Protein AF-A0A9D4YN73-F1 (afdb_monomer_lite)

Foldseek 3Di:
DVVLVVLLVVLVVVLVVDDCPDPSVVVSVVSNVVSVVVVVVVCCVPVVCVVVVCLVPPDDPVCSVVVVVVVVVVVVVVVVVCVVCVVVVVPPDPLNVQVVLAVCSVVVVVVCVVVVHDDDPPQQLLCNCVPPVQPPAADQEAEDEADAQDPPDDLQDVVRLVSRLVSLLSNLLNNQVRHDQNHKYKYKHACDPPRVVSVSQVSNVVSQKDWPDKAWDDPVVPPPDFDAQCDDPRRNDGDDRHTIIMTMIHHNVPD

Organism: Pisum sativum (NCBI:txid3888)

Structure (mmCIF, N/CA/C/O backbone):
data_AF-A0A9D4YN73-F1
#
_entry.id   AF-A0A9D4YN73-F1
#
loop_
_atom_site.group_PDB
_atom_site.id
_atom_site.type_symbol
_atom_site.label_atom_id
_atom_site.label_alt_id
_atom_site.label_comp_id
_atom_site.label_asym_id
_atom_site.label_entity_id
_atom_site.label_seq_id
_atom_site.pdbx_PDB_ins_code
_atom_site.Cartn_x
_atom_site.Cartn_y
_atom_site.Cartn_z
_atom_site.occupancy
_atom_site.B_iso_or_equiv
_atom_site.auth_seq_id
_atom_site.auth_comp_id
_atom_site.auth_asym_id
_atom_site.auth_atom_id
_atom_site.pdbx_PDB_model_num
ATOM 1 N N . MET A 1 1 ? 25.690 14.191 -16.284 1.00 83.38 1 MET A N 1
ATOM 2 C CA . MET A 1 1 ? 24.798 13.036 -16.046 1.00 83.38 1 MET A CA 1
ATOM 3 C C . MET A 1 1 ? 24.294 12.983 -14.604 1.00 83.38 1 MET A C 1
ATOM 5 O O . MET A 1 1 ? 23.101 13.147 -14.416 1.00 83.38 1 MET A O 1
ATOM 9 N N . ALA A 1 2 ? 25.149 12.834 -13.582 1.00 88.56 2 ALA A N 1
ATOM 10 C CA . ALA A 1 2 ? 24.683 12.778 -12.183 1.00 88.56 2 ALA A CA 1
ATOM 11 C C . ALA A 1 2 ? 23.971 14.067 -11.721 1.00 88.56 2 ALA A C 1
ATOM 13 O O . ALA A 1 2 ? 22.837 14.014 -11.264 1.00 88.56 2 ALA A O 1
ATOM 14 N N . LEU A 1 3 ? 24.593 15.234 -11.936 1.00 91.81 3 LEU A N 1
ATOM 15 C CA . LEU A 1 3 ? 24.001 16.541 -11.607 1.00 91.81 3 LEU A CA 1
ATOM 16 C C . LEU A 1 3 ? 22.661 16.788 -12.316 1.00 91.81 3 LEU A C 1
ATOM 18 O O . LEU A 1 3 ? 21.714 17.250 -11.697 1.00 91.81 3 LEU A O 1
ATOM 22 N N . SER A 1 4 ? 22.563 16.440 -13.600 1.00 92.88 4 SER A N 1
ATOM 23 C CA . SER A 1 4 ? 21.328 16.597 -14.375 1.00 92.88 4 SER A CA 1
ATOM 24 C C . SER A 1 4 ? 20.204 15.682 -13.880 1.00 92.88 4 SER A C 1
ATOM 26 O O . SER A 1 4 ? 19.062 16.117 -13.819 1.00 92.88 4 SER A O 1
ATOM 28 N N . LEU A 1 5 ? 20.518 14.445 -13.477 1.00 91.06 5 LEU A N 1
ATOM 29 C CA . LEU A 1 5 ? 19.533 13.533 -12.883 1.00 91.06 5 LEU A CA 1
ATOM 30 C C . LEU A 1 5 ? 19.081 14.004 -11.496 1.00 91.06 5 LEU A C 1
ATOM 32 O O . LEU A 1 5 ? 17.905 13.893 -11.172 1.00 91.06 5 LEU A O 1
ATOM 36 N N . LEU A 1 6 ? 19.992 14.577 -10.707 1.00 94.12 6 LEU A N 1
ATOM 37 C CA . LEU A 1 6 ? 19.666 15.163 -9.408 1.00 94.12 6 LEU A CA 1
ATOM 38 C C . LEU A 1 6 ? 18.728 16.369 -9.556 1.00 94.12 6 LEU A C 1
ATOM 40 O O . LEU A 1 6 ? 17.763 16.475 -8.808 1.00 94.12 6 LEU A O 1
ATOM 44 N N . VAL A 1 7 ? 18.957 17.228 -10.556 1.00 94.25 7 VAL A N 1
ATOM 45 C CA . VAL A 1 7 ? 18.035 18.329 -10.890 1.00 94.25 7 VAL A CA 1
ATOM 46 C C . VAL A 1 7 ? 16.652 17.788 -11.250 1.00 94.25 7 VAL A C 1
ATOM 48 O O . VAL A 1 7 ? 15.671 18.235 -10.672 1.00 94.25 7 VAL A O 1
ATOM 51 N N . VAL A 1 8 ? 16.570 16.788 -12.136 1.00 93.38 8 VAL A N 1
ATOM 52 C CA . VAL A 1 8 ? 15.291 16.163 -12.516 1.00 93.38 8 VAL A CA 1
ATOM 53 C C . VAL A 1 8 ? 14.575 15.576 -11.295 1.00 93.38 8 VAL A C 1
ATOM 55 O O . VAL A 1 8 ? 13.393 15.838 -11.101 1.00 93.38 8 VAL A O 1
ATOM 58 N N . SER A 1 9 ? 15.290 14.833 -10.447 1.00 91.81 9 SER A N 1
ATOM 59 C CA . SER A 1 9 ? 14.729 14.216 -9.240 1.00 91.81 9 SER A CA 1
ATOM 60 C C . SER A 1 9 ? 14.171 15.253 -8.264 1.00 91.81 9 SER A C 1
ATOM 62 O O . SER A 1 9 ? 13.025 15.122 -7.841 1.00 91.81 9 SER A O 1
ATOM 64 N N . ILE A 1 10 ? 14.927 16.312 -7.959 1.00 93.12 10 ILE A N 1
ATOM 65 C CA . ILE A 1 10 ? 14.459 17.390 -7.076 1.00 93.12 10 ILE A CA 1
ATOM 66 C C . ILE A 1 10 ? 13.260 18.114 -7.694 1.00 93.12 10 ILE A C 1
ATOM 68 O O . ILE A 1 10 ? 12.303 18.422 -6.989 1.00 93.12 10 ILE A O 1
ATOM 72 N N . SER A 1 11 ? 13.280 18.368 -9.005 1.00 92.31 11 SER A N 1
ATOM 73 C CA . SER A 1 11 ? 12.166 19.024 -9.689 1.00 92.31 11 SER A CA 1
ATOM 74 C C . SER A 1 11 ? 10.878 18.204 -9.629 1.00 92.31 11 SER A C 1
ATOM 76 O O . SER A 1 11 ? 9.825 18.790 -9.406 1.00 92.31 11 SER A O 1
ATOM 78 N N . PHE A 1 12 ? 10.936 16.877 -9.780 1.00 90.81 12 PHE A N 1
ATOM 79 C CA . PHE A 1 12 ? 9.754 16.022 -9.619 1.00 90.81 12 PHE A CA 1
ATOM 80 C C . PHE A 1 12 ? 9.291 15.925 -8.164 1.00 90.81 12 PHE A C 1
ATOM 82 O O . PHE A 1 12 ? 8.103 16.090 -7.919 1.00 90.81 12 PHE A O 1
ATOM 89 N N . TYR A 1 13 ? 10.212 15.773 -7.210 1.00 90.19 13 TYR A N 1
ATOM 90 C CA . TYR A 1 13 ? 9.877 15.735 -5.784 1.00 90.19 13 TYR A CA 1
ATOM 91 C C . TYR A 1 13 ? 9.160 17.010 -5.322 1.00 90.19 13 TYR A C 1
ATOM 93 O O . TYR A 1 13 ? 8.136 16.960 -4.654 1.00 90.19 13 TYR A O 1
ATOM 101 N N . LEU A 1 14 ? 9.655 18.186 -5.719 1.00 88.88 14 LEU A N 1
ATOM 102 C CA . LEU A 1 14 ? 9.021 19.452 -5.344 1.00 88.88 14 LEU A CA 1
ATOM 103 C C . LEU A 1 14 ? 7.642 19.639 -5.988 1.00 88.88 14 LEU A C 1
ATOM 105 O O . LEU A 1 14 ? 6.793 20.306 -5.401 1.00 88.88 14 LEU A O 1
ATOM 109 N N . LYS A 1 15 ? 7.403 19.057 -7.171 1.00 85.38 15 LYS A N 1
ATOM 110 C CA . LYS A 1 15 ? 6.108 19.149 -7.858 1.00 85.38 15 LYS A CA 1
ATOM 111 C C . LYS A 1 15 ? 4.980 18.427 -7.119 1.00 85.38 15 LYS A C 1
ATOM 113 O O . LYS A 1 15 ? 3.836 18.796 -7.344 1.00 85.38 15 LYS A O 1
ATOM 118 N N . GLU A 1 16 ? 5.277 17.469 -6.241 1.00 83.19 16 GLU A N 1
ATOM 119 C CA . GLU A 1 16 ? 4.259 16.796 -5.416 1.00 83.19 16 GLU A CA 1
ATOM 120 C C . GLU A 1 16 ? 3.616 17.743 -4.390 1.00 83.19 16 GLU A C 1
ATOM 122 O O . GLU A 1 16 ? 2.461 17.566 -4.021 1.00 83.19 16 GLU A O 1
ATOM 127 N N . TYR A 1 17 ? 4.326 18.798 -3.979 1.00 83.19 17 TYR A N 1
ATOM 128 C CA . TYR A 1 17 ? 3.861 19.747 -2.959 1.00 83.19 17 TYR A CA 1
ATOM 129 C C . TYR A 1 17 ? 3.266 21.040 -3.536 1.00 83.19 17 TYR A C 1
ATOM 131 O O . TYR A 1 17 ? 2.943 21.962 -2.786 1.00 83.19 17 TYR A O 1
ATOM 139 N N . ILE A 1 18 ? 3.176 21.160 -4.863 1.00 84.94 18 ILE A N 1
ATOM 140 C CA . ILE A 1 18 ? 2.818 22.402 -5.556 1.00 84.94 18 ILE A CA 1
ATOM 141 C C . ILE A 1 18 ? 1.561 22.182 -6.400 1.00 84.94 18 ILE A C 1
ATOM 143 O O . ILE A 1 18 ? 1.451 21.192 -7.119 1.00 84.94 18 ILE A O 1
ATOM 147 N N . SER A 1 19 ? 0.632 23.143 -6.367 1.00 79.44 19 SER A N 1
ATOM 148 C CA . SER A 1 19 ? -0.597 23.068 -7.155 1.00 79.44 19 SER A CA 1
ATOM 149 C C . SER A 1 19 ? -0.315 23.055 -8.672 1.00 79.44 19 SER A C 1
ATOM 151 O O . SER A 1 19 ? 0.524 23.837 -9.146 1.00 79.44 19 SER A O 1
ATOM 153 N N . PRO A 1 20 ? -1.032 22.221 -9.455 1.00 77.69 20 PRO A N 1
ATOM 154 C CA . PRO A 1 20 ? -0.819 22.083 -10.901 1.00 77.69 20 PRO A CA 1
ATOM 155 C C . PRO A 1 20 ? -0.985 23.386 -11.695 1.00 77.69 20 PRO A C 1
ATOM 157 O O . PRO A 1 20 ? -0.304 23.578 -12.698 1.00 77.69 20 PRO A O 1
ATOM 160 N N . ASP A 1 21 ? -1.840 24.294 -11.217 1.00 80.81 21 ASP A N 1
ATOM 161 C CA . ASP A 1 21 ? -2.149 25.571 -11.878 1.00 80.81 21 ASP A CA 1
ATOM 162 C C . ASP A 1 21 ? -1.125 26.684 -11.600 1.00 80.81 21 ASP A C 1
ATOM 164 O O . ASP A 1 21 ? -1.286 27.817 -12.053 1.00 80.81 21 ASP A O 1
ATOM 168 N N . SER A 1 22 ? -0.074 26.406 -10.827 1.00 86.25 22 SER A N 1
ATOM 169 C CA . SER A 1 22 ? 0.927 27.417 -10.488 1.00 86.25 22 SER A CA 1
ATOM 170 C C . SER A 1 22 ? 1.993 27.587 -11.578 1.00 86.25 22 SER A C 1
ATOM 172 O O . SER A 1 22 ? 2.507 26.622 -12.148 1.00 86.25 22 SER A O 1
ATOM 174 N N . ASP A 1 23 ? 2.446 28.827 -11.784 1.00 88.25 23 ASP A N 1
ATOM 175 C CA . ASP A 1 23 ? 3.589 29.134 -12.665 1.00 88.25 23 ASP A CA 1
ATOM 176 C C . ASP A 1 23 ? 4.872 28.394 -12.243 1.00 88.25 23 ASP A C 1
ATOM 178 O O . ASP A 1 23 ? 5.759 28.098 -13.054 1.00 88.25 23 ASP A O 1
ATOM 182 N N . LEU A 1 24 ? 4.974 28.061 -10.954 1.00 86.06 24 LEU A N 1
ATOM 183 C CA . LEU A 1 24 ? 6.101 27.336 -10.383 1.00 86.06 24 LEU A CA 1
ATOM 184 C C . LEU A 1 24 ? 6.093 25.864 -10.822 1.00 86.06 24 LEU A C 1
ATOM 186 O O . LEU A 1 24 ? 7.152 25.329 -11.155 1.00 86.06 24 LEU A O 1
ATOM 190 N N . TYR A 1 25 ? 4.915 25.240 -10.943 1.00 90.12 25 TYR A N 1
ATOM 191 C CA . TYR A 1 25 ? 4.758 23.902 -11.522 1.00 90.12 25 TYR A CA 1
ATOM 192 C C . TYR A 1 25 ? 5.208 23.863 -12.992 1.00 90.12 25 TYR A C 1
ATOM 194 O O . TYR A 1 25 ? 5.944 22.956 -13.407 1.00 90.12 25 TYR A O 1
ATOM 202 N N . ALA A 1 26 ? 4.830 24.875 -13.781 1.00 89.62 26 ALA A N 1
ATOM 203 C CA . ALA A 1 26 ? 5.256 25.009 -15.176 1.00 89.62 26 ALA A CA 1
ATOM 204 C C . ALA A 1 26 ? 6.778 25.206 -15.291 1.00 89.62 26 ALA A C 1
ATOM 206 O O . ALA A 1 26 ? 7.445 24.537 -16.086 1.00 89.62 26 ALA A O 1
ATOM 207 N N . THR A 1 27 ? 7.349 26.059 -14.438 1.00 91.38 27 THR A N 1
ATOM 208 C CA . THR A 1 27 ? 8.795 26.315 -14.400 1.00 91.38 27 THR A CA 1
ATOM 209 C C . THR A 1 27 ? 9.580 25.057 -14.030 1.00 91.38 27 THR A C 1
ATOM 211 O O . THR A 1 27 ? 10.538 24.709 -14.720 1.00 91.38 27 THR A O 1
ATOM 214 N N . LEU A 1 28 ? 9.156 24.324 -12.995 1.00 90.94 28 LEU A N 1
ATOM 215 C CA . LEU A 1 28 ? 9.785 23.057 -12.605 1.00 90.94 28 LEU A CA 1
ATOM 216 C C . LEU A 1 28 ? 9.700 22.012 -13.720 1.00 90.94 28 LEU A C 1
ATOM 218 O O . LEU A 1 28 ? 10.661 21.283 -13.946 1.00 90.94 28 LEU A O 1
ATOM 222 N N . SER A 1 29 ? 8.595 21.979 -14.468 1.00 90.75 29 SER A N 1
ATOM 223 C CA . SER A 1 29 ? 8.452 21.095 -15.631 1.00 90.75 29 SER A CA 1
ATOM 224 C C . SER A 1 29 ? 9.480 21.413 -16.720 1.00 90.75 29 SER A C 1
ATOM 226 O O . SER A 1 29 ? 10.126 20.505 -17.241 1.00 90.75 29 SER A O 1
ATOM 228 N N . LEU A 1 30 ? 9.695 22.697 -17.024 1.00 93.12 30 LEU A N 1
ATOM 229 C CA . LEU A 1 30 ? 10.703 23.122 -17.997 1.00 93.12 30 LEU A CA 1
ATOM 230 C C . LEU A 1 30 ? 12.131 22.807 -17.523 1.00 93.12 30 LEU A C 1
ATOM 232 O O . LEU A 1 30 ? 12.960 22.358 -18.316 1.00 93.12 30 LEU A O 1
ATOM 236 N N . VAL A 1 31 ? 12.408 22.992 -16.229 1.00 94.25 31 VAL A N 1
ATOM 237 C CA . VAL A 1 31 ? 13.697 22.638 -15.614 1.00 94.25 31 VAL A CA 1
ATOM 238 C C . VAL A 1 31 ? 13.951 21.131 -15.704 1.00 94.25 31 VAL A C 1
ATOM 240 O O . VAL A 1 31 ? 15.052 20.735 -16.092 1.00 94.25 31 VAL A O 1
ATOM 243 N N . SER A 1 32 ? 12.944 20.289 -15.443 1.00 93.50 32 SER A N 1
ATOM 244 C CA . SER A 1 32 ? 13.045 18.835 -15.632 1.00 93.50 32 SER A CA 1
ATOM 245 C C . SER A 1 32 ? 13.383 18.476 -17.080 1.00 93.50 32 SER A C 1
ATOM 247 O O . SER A 1 32 ? 14.306 17.699 -17.318 1.00 93.50 32 SER A O 1
ATOM 249 N N . VAL A 1 33 ? 12.702 19.079 -18.062 1.00 94.19 33 VAL A N 1
ATOM 250 C CA . VAL A 1 33 ? 12.982 18.842 -19.491 1.00 94.19 33 VAL A CA 1
ATOM 251 C C . VAL A 1 33 ? 14.413 19.249 -19.845 1.00 94.19 33 VAL A C 1
ATOM 253 O O . VAL A 1 33 ? 15.142 18.466 -20.456 1.00 94.19 33 VAL A O 1
ATOM 256 N N . ALA A 1 34 ? 14.858 20.432 -19.417 1.00 95.12 34 ALA A N 1
ATOM 257 C CA . ALA A 1 34 ? 16.228 20.888 -19.638 1.00 95.12 34 ALA A CA 1
ATOM 258 C C . ALA A 1 34 ? 17.256 19.941 -18.990 1.00 95.12 34 ALA A C 1
ATOM 260 O O . ALA A 1 34 ? 18.265 19.600 -19.611 1.00 95.12 34 ALA A O 1
ATOM 261 N N . GLY A 1 35 ? 16.978 19.458 -17.776 1.00 94.38 35 GLY A N 1
ATOM 262 C CA . GLY A 1 35 ? 17.794 18.466 -17.080 1.00 94.38 35 GLY A CA 1
ATOM 263 C C . GLY A 1 35 ? 17.930 17.160 -17.867 1.00 94.38 35 GLY A C 1
ATOM 264 O O . GLY A 1 35 ? 19.045 16.666 -18.047 1.00 94.38 35 GLY A O 1
ATOM 265 N N . VAL A 1 36 ? 16.829 16.635 -18.413 1.00 93.94 36 VAL A N 1
ATOM 266 C CA . VAL A 1 36 ? 16.842 15.439 -19.272 1.00 93.94 36 VAL A CA 1
ATOM 267 C C . VAL A 1 36 ? 17.658 15.683 -20.547 1.00 93.94 36 VAL A C 1
ATOM 269 O O . VAL A 1 36 ? 18.495 14.855 -20.901 1.00 93.94 36 VAL A O 1
ATOM 272 N N . VAL A 1 37 ? 17.513 16.834 -21.209 1.00 94.94 37 VAL A N 1
ATOM 273 C CA . VAL A 1 37 ? 18.308 17.159 -22.410 1.00 94.94 37 VAL A CA 1
ATOM 274 C C . VAL A 1 37 ? 19.807 17.207 -22.098 1.00 94.94 37 VAL A C 1
ATOM 276 O O . VAL A 1 37 ? 20.611 16.596 -22.806 1.00 94.94 37 VAL A O 1
ATOM 279 N N . VAL A 1 38 ? 20.204 17.869 -21.008 1.00 94.69 38 VAL A N 1
ATOM 280 C CA . VAL A 1 38 ? 21.612 17.927 -20.575 1.00 94.69 38 VAL A CA 1
ATOM 281 C C . VAL A 1 38 ? 22.146 16.533 -20.236 1.00 94.69 38 VAL A C 1
ATOM 283 O O . VAL A 1 38 ? 23.301 16.218 -20.533 1.00 94.69 38 VAL A O 1
ATOM 286 N N . MET A 1 39 ? 21.311 15.675 -19.647 1.00 93.00 39 MET A N 1
ATOM 287 C CA . MET A 1 39 ? 21.644 14.276 -19.384 1.00 93.00 39 MET A CA 1
ATOM 288 C C . MET A 1 39 ? 21.929 13.513 -20.688 1.00 93.00 39 MET A C 1
ATOM 290 O O . MET A 1 39 ? 22.983 12.879 -20.773 1.00 93.00 39 MET A O 1
ATOM 294 N N . VAL A 1 40 ? 21.083 13.651 -21.716 1.00 90.69 40 VAL A N 1
ATOM 295 C CA . VAL A 1 40 ? 21.270 13.012 -23.035 1.00 90.69 40 VAL A CA 1
ATOM 296 C C . VAL A 1 40 ? 22.546 13.497 -23.728 1.00 90.69 40 VAL A C 1
ATOM 298 O O . VAL A 1 40 ? 23.309 12.681 -24.252 1.00 90.69 40 VAL A O 1
ATOM 301 N N . ILE A 1 41 ? 22.824 14.805 -23.700 1.00 91.31 41 ILE A N 1
ATOM 302 C CA . ILE A 1 41 ? 24.045 15.379 -24.293 1.00 91.31 41 ILE A CA 1
ATOM 303 C C . ILE A 1 41 ? 25.286 14.824 -23.588 1.00 91.31 41 ILE A C 1
ATOM 305 O O . ILE A 1 41 ? 26.211 14.337 -24.239 1.00 91.31 41 ILE A O 1
ATOM 309 N N . ALA A 1 42 ? 25.299 14.849 -22.253 1.00 90.50 42 ALA A N 1
ATOM 310 C CA . ALA A 1 42 ? 26.418 14.341 -21.467 1.00 90.50 42 ALA A CA 1
ATOM 311 C C . ALA A 1 42 ? 26.633 12.831 -21.669 1.00 90.50 42 ALA A C 1
ATOM 313 O O . ALA A 1 42 ? 27.776 12.381 -21.728 1.00 90.50 42 ALA A O 1
ATOM 314 N N . PHE A 1 43 ? 25.554 12.051 -21.794 1.00 86.56 43 PHE A N 1
ATOM 315 C CA . PHE A 1 43 ? 25.634 10.628 -22.121 1.00 86.56 43 PHE A CA 1
ATOM 316 C C . PHE A 1 43 ? 26.240 10.411 -23.510 1.00 86.56 43 PHE A C 1
ATOM 318 O O . PHE A 1 43 ? 27.182 9.634 -23.641 1.00 86.56 43 PHE A O 1
ATOM 325 N N . SER A 1 44 ? 25.767 11.146 -24.518 1.00 87.44 44 SER A N 1
ATOM 326 C CA . SER A 1 44 ? 26.226 11.024 -25.908 1.00 87.44 44 SER A CA 1
ATOM 327 C C . SER A 1 44 ? 27.712 11.356 -26.072 1.00 87.44 44 SER A C 1
ATOM 329 O O . SER A 1 44 ? 28.416 10.657 -26.796 1.00 87.44 44 SER A O 1
ATOM 331 N N . LEU A 1 45 ? 28.207 12.381 -25.367 1.00 84.94 45 LEU A N 1
ATOM 332 C CA . LEU A 1 45 ? 29.627 12.763 -25.381 1.00 84.94 45 LEU A CA 1
ATOM 333 C C . LEU A 1 45 ? 30.519 11.821 -24.558 1.00 84.94 45 LEU A C 1
ATOM 335 O O . LEU A 1 45 ? 31.714 11.729 -24.820 1.00 84.94 45 LEU A O 1
ATOM 339 N N . GLY A 1 46 ? 29.957 11.163 -23.543 1.00 86.06 46 GLY A N 1
ATOM 340 C CA . GLY A 1 46 ? 30.680 10.262 -22.651 1.00 86.06 46 GLY A CA 1
ATOM 341 C C . GLY A 1 46 ? 30.484 8.795 -23.022 1.00 86.06 46 GLY A C 1
ATOM 342 O O . GLY A 1 46 ? 31.098 8.269 -23.949 1.00 86.06 46 GLY A O 1
ATOM 343 N N . LEU A 1 47 ? 29.632 8.115 -22.251 1.00 83.31 47 LEU A N 1
ATOM 344 C CA . LEU A 1 47 ? 29.425 6.666 -22.336 1.00 83.31 47 LEU A CA 1
ATOM 345 C C . LEU A 1 47 ? 28.786 6.206 -23.653 1.00 83.31 47 LEU A C 1
ATOM 347 O O . LEU A 1 47 ? 28.990 5.061 -24.039 1.00 83.31 47 LEU A O 1
ATOM 351 N N . GLY A 1 48 ? 28.062 7.072 -24.363 1.00 83.62 48 GLY A N 1
ATOM 352 C CA . GLY A 1 48 ? 27.417 6.735 -25.633 1.00 83.62 48 GLY A CA 1
ATOM 353 C C . GLY A 1 48 ? 28.411 6.395 -26.747 1.00 83.62 48 GLY A C 1
ATOM 354 O O . GLY A 1 48 ? 28.141 5.516 -27.563 1.00 83.62 48 GLY A O 1
ATOM 355 N N . ALA A 1 49 ? 29.587 7.033 -26.758 1.00 83.19 49 ALA A N 1
ATOM 356 C CA . ALA A 1 49 ? 30.641 6.770 -27.739 1.00 83.19 49 ALA A CA 1
ATOM 357 C C . ALA A 1 49 ? 31.533 5.568 -27.371 1.00 83.19 49 ALA A C 1
ATOM 359 O O . ALA A 1 49 ? 32.163 4.971 -28.245 1.00 83.19 49 ALA A O 1
ATOM 360 N N . MET A 1 50 ? 31.582 5.189 -26.089 1.00 84.50 50 MET A N 1
ATOM 361 C CA . MET A 1 50 ? 32.520 4.184 -25.573 1.00 84.50 50 MET A CA 1
ATOM 362 C C . MET A 1 50 ? 32.381 2.801 -26.228 1.00 84.50 50 MET A C 1
ATOM 364 O O . MET A 1 50 ? 33.408 2.263 -26.639 1.00 84.50 50 MET A O 1
ATOM 368 N N . PRO A 1 51 ? 31.175 2.223 -26.412 1.00 81.94 51 PRO A N 1
ATOM 369 C CA . PRO A 1 51 ? 31.031 0.931 -27.086 1.00 81.94 51 PRO A CA 1
ATOM 370 C C . PRO A 1 51 ? 31.591 0.939 -28.513 1.00 81.94 51 PRO A C 1
ATOM 372 O O . PRO A 1 51 ? 32.239 -0.020 -28.929 1.00 81.94 51 PRO A O 1
ATOM 375 N N . TRP A 1 52 ? 31.396 2.043 -29.243 1.00 84.19 52 TRP A N 1
ATOM 376 C CA . TRP A 1 52 ? 31.879 2.200 -30.616 1.00 84.19 52 TRP A CA 1
ATOM 377 C C . TRP A 1 52 ? 33.403 2.313 -30.671 1.00 84.19 52 TRP A C 1
ATOM 379 O O . TRP A 1 52 ? 34.036 1.652 -31.494 1.00 84.19 52 TRP A O 1
ATOM 389 N N . ILE A 1 53 ? 33.994 3.093 -29.760 1.00 87.44 53 ILE A N 1
ATOM 390 C CA . ILE A 1 53 ? 35.449 3.264 -29.653 1.00 87.44 53 ILE A CA 1
ATOM 391 C C . ILE A 1 53 ? 36.116 1.942 -29.262 1.00 87.44 53 ILE A C 1
ATOM 393 O O . ILE A 1 53 ? 37.020 1.483 -29.957 1.00 87.44 53 ILE A O 1
ATOM 397 N N . ILE A 1 54 ? 35.635 1.282 -28.207 1.00 86.94 54 ILE A N 1
ATOM 398 C CA . ILE A 1 54 ? 36.186 0.012 -27.710 1.00 86.94 54 ILE A CA 1
ATOM 399 C C . ILE A 1 54 ? 36.134 -1.066 -28.796 1.00 86.94 54 ILE A C 1
ATOM 401 O O . ILE A 1 54 ? 37.125 -1.749 -29.051 1.00 86.94 54 ILE A O 1
ATOM 405 N N . MET A 1 55 ? 35.001 -1.191 -29.488 1.00 85.38 55 MET A N 1
ATOM 406 C CA . MET A 1 55 ? 34.858 -2.114 -30.613 1.00 85.38 55 MET A CA 1
ATOM 407 C C . MET A 1 55 ? 35.837 -1.795 -31.753 1.00 85.38 55 MET A C 1
ATOM 409 O O . MET A 1 55 ? 36.350 -2.708 -32.402 1.00 85.38 55 MET A O 1
ATOM 413 N N . SER A 1 56 ? 36.112 -0.511 -32.000 1.00 84.62 56 SER A N 1
ATOM 414 C CA . SER A 1 56 ? 37.050 -0.084 -33.038 1.00 84.62 56 SER A CA 1
ATOM 415 C C . SER A 1 56 ? 38.523 -0.329 -32.675 1.00 84.62 56 SER A C 1
ATOM 417 O O . SER A 1 56 ? 39.328 -0.535 -33.579 1.00 84.62 56 SER A O 1
ATOM 419 N N . GLU A 1 57 ? 38.877 -0.369 -31.393 1.00 90.06 57 GLU A N 1
ATOM 420 C CA . GLU A 1 57 ? 40.264 -0.539 -30.928 1.00 90.06 57 GLU A CA 1
ATOM 421 C C . GLU A 1 57 ? 40.628 -2.009 -30.673 1.00 90.06 57 GLU A C 1
ATOM 423 O O . GLU A 1 57 ? 41.720 -2.456 -31.014 1.00 90.06 57 GLU A O 1
ATOM 428 N N . ILE A 1 58 ? 39.707 -2.794 -30.106 1.00 91.94 58 ILE A N 1
ATOM 429 C CA . ILE A 1 58 ? 40.002 -4.164 -29.653 1.00 91.94 58 ILE A CA 1
ATOM 430 C C . ILE A 1 58 ? 39.923 -5.186 -30.794 1.00 91.94 58 ILE A C 1
ATOM 432 O O . ILE A 1 58 ? 40.645 -6.185 -30.785 1.00 91.94 58 ILE A O 1
ATOM 436 N N . LEU A 1 59 ? 39.033 -4.979 -31.770 1.00 90.56 59 LEU A N 1
ATOM 437 C CA . LEU A 1 59 ? 38.743 -6.002 -32.773 1.00 90.56 59 LEU A CA 1
ATOM 438 C C . LEU A 1 59 ? 39.622 -5.875 -34.030 1.00 90.56 59 LEU A C 1
ATOM 440 O O . LEU A 1 59 ? 39.728 -4.786 -34.609 1.00 90.56 59 LEU A O 1
ATOM 444 N N . PRO A 1 60 ? 40.190 -6.993 -34.526 1.00 87.88 60 PRO A N 1
ATOM 445 C CA . PRO A 1 60 ? 40.952 -7.004 -35.765 1.00 87.88 60 PRO A CA 1
ATOM 446 C C . PRO A 1 60 ? 40.081 -6.657 -36.984 1.00 87.88 60 PRO A C 1
ATOM 448 O O . PRO A 1 60 ? 38.866 -6.874 -37.019 1.00 87.88 60 PRO A O 1
ATOM 451 N N . ILE A 1 61 ? 40.727 -6.093 -38.010 1.00 88.88 61 ILE A N 1
ATOM 452 C CA . ILE A 1 61 ? 40.075 -5.459 -39.173 1.00 88.88 61 ILE A CA 1
ATOM 453 C C . ILE A 1 61 ? 39.126 -6.416 -39.914 1.00 88.88 61 ILE A C 1
ATOM 455 O O . ILE A 1 61 ? 38.084 -5.988 -40.403 1.00 88.88 61 ILE A O 1
ATOM 459 N N . ASN A 1 62 ? 39.445 -7.710 -39.954 1.00 91.75 62 ASN A N 1
ATOM 460 C CA . ASN A 1 62 ? 38.673 -8.735 -40.659 1.00 91.75 62 ASN A CA 1
ATOM 461 C C . ASN A 1 62 ? 37.288 -9.022 -40.049 1.00 91.75 62 ASN A C 1
ATOM 463 O O . ASN A 1 62 ? 36.406 -9.470 -40.775 1.00 91.75 62 ASN A O 1
ATOM 467 N N . ILE A 1 63 ? 37.075 -8.768 -38.751 1.00 90.38 63 ILE A N 1
ATOM 468 C CA . ILE A 1 63 ? 35.780 -9.003 -38.074 1.00 90.38 63 ILE A CA 1
ATOM 469 C C . ILE A 1 63 ? 35.066 -7.715 -37.655 1.00 90.38 63 ILE A C 1
ATOM 471 O O . ILE A 1 63 ? 33.897 -7.752 -37.272 1.00 90.38 63 ILE A O 1
ATOM 475 N N . LYS A 1 64 ? 35.744 -6.566 -37.748 1.00 88.94 64 LYS A N 1
ATOM 476 C CA . LYS A 1 64 ? 35.247 -5.268 -37.274 1.00 88.94 64 LYS A CA 1
ATOM 477 C C . LYS A 1 64 ? 33.911 -4.866 -37.915 1.00 88.94 64 LYS A C 1
ATOM 479 O O . LYS A 1 64 ? 33.028 -4.378 -37.219 1.00 88.94 64 LYS A O 1
ATOM 484 N N . GLY A 1 65 ? 33.730 -5.127 -39.213 1.00 88.06 65 GLY A N 1
ATOM 485 C CA . GLY A 1 65 ? 32.468 -4.837 -39.912 1.00 88.06 65 GLY A CA 1
ATOM 486 C C . GLY A 1 65 ? 31.286 -5.687 -39.427 1.00 88.06 65 GLY A C 1
ATOM 487 O O . GLY A 1 65 ? 30.173 -5.182 -39.267 1.00 88.06 65 GLY A O 1
ATOM 488 N N . LEU A 1 66 ? 31.534 -6.967 -39.132 1.00 89.56 66 LEU A N 1
ATOM 489 C CA . LEU A 1 66 ? 30.513 -7.886 -38.626 1.00 89.56 66 LEU A CA 1
ATOM 490 C C . LEU A 1 66 ? 30.122 -7.542 -37.182 1.00 89.56 66 LEU A C 1
ATOM 492 O O . LEU A 1 66 ? 28.936 -7.466 -36.868 1.00 89.56 66 LEU A O 1
ATOM 496 N N . ALA A 1 67 ? 31.109 -7.253 -36.330 1.00 87.75 67 ALA A N 1
ATOM 497 C CA . ALA A 1 67 ? 30.873 -6.810 -34.959 1.00 87.75 67 ALA A CA 1
ATOM 498 C C . ALA A 1 67 ? 30.114 -5.475 -34.896 1.00 87.75 67 ALA A C 1
ATOM 500 O O . ALA A 1 67 ? 29.161 -5.358 -34.129 1.00 87.75 67 ALA A O 1
ATOM 501 N N . GLY A 1 68 ? 30.470 -4.510 -35.754 1.00 89.62 68 GLY A N 1
ATOM 502 C CA . GLY A 1 68 ? 29.756 -3.237 -35.881 1.00 89.62 68 GLY A CA 1
ATOM 503 C C . GLY A 1 68 ? 28.285 -3.425 -36.230 1.00 89.62 68 GLY A C 1
ATOM 504 O O . GLY A 1 68 ? 27.418 -2.885 -35.552 1.00 89.62 68 GLY A O 1
ATOM 505 N N . SER A 1 69 ? 28.000 -4.263 -37.228 1.00 90.88 69 SER A N 1
ATOM 506 C CA . SER A 1 69 ? 26.626 -4.557 -37.653 1.00 90.88 69 SER A CA 1
ATOM 507 C C . SER A 1 69 ? 25.801 -5.201 -36.533 1.00 90.88 69 SER A C 1
ATOM 509 O O . SER A 1 69 ? 24.659 -4.806 -36.302 1.00 90.88 69 SER A O 1
ATOM 511 N N . PHE A 1 70 ? 26.388 -6.151 -35.796 1.00 90.69 70 PHE A N 1
ATOM 512 C CA . PHE A 1 70 ? 25.731 -6.788 -34.653 1.00 90.69 70 PHE A CA 1
ATOM 513 C C . PHE A 1 70 ? 25.484 -5.803 -33.501 1.00 90.69 70 PHE A C 1
ATOM 515 O O . PHE A 1 70 ? 24.388 -5.774 -32.948 1.00 90.69 70 PHE A O 1
ATOM 522 N N . ALA A 1 71 ? 26.465 -4.957 -33.172 1.00 88.12 71 ALA A N 1
ATOM 523 C CA . ALA A 1 71 ? 26.330 -3.934 -32.136 1.00 88.12 71 ALA A CA 1
ATOM 524 C C . ALA A 1 71 ? 25.239 -2.907 -32.480 1.00 88.12 71 ALA A C 1
ATOM 526 O O . ALA A 1 71 ? 24.424 -2.560 -31.627 1.00 88.12 71 ALA A O 1
ATOM 527 N N . THR A 1 72 ? 25.173 -2.460 -33.738 1.00 90.38 72 THR A N 1
ATOM 528 C CA . THR A 1 72 ? 24.114 -1.570 -34.231 1.00 90.38 72 THR A CA 1
ATOM 529 C C . THR A 1 72 ? 22.745 -2.232 -34.153 1.00 90.38 72 THR A C 1
ATOM 531 O O . THR A 1 72 ? 21.815 -1.621 -33.627 1.00 90.38 72 THR A O 1
ATOM 534 N N . LEU A 1 73 ? 22.622 -3.481 -34.608 1.00 94.12 73 LEU A N 1
ATOM 535 C CA . LEU A 1 73 ? 21.374 -4.235 -34.510 1.00 94.12 73 LEU A CA 1
ATOM 536 C C . LEU A 1 73 ? 20.910 -4.355 -33.053 1.00 94.12 73 LEU A C 1
ATOM 538 O O . LEU A 1 73 ? 19.764 -4.031 -32.758 1.00 94.12 73 LEU A O 1
ATOM 542 N N . ALA A 1 74 ? 21.800 -4.767 -32.145 1.00 90.38 74 ALA A N 1
ATOM 543 C CA . ALA A 1 74 ? 21.487 -4.907 -30.727 1.00 90.38 74 ALA A CA 1
ATOM 544 C C . ALA A 1 74 ? 21.064 -3.567 -30.102 1.00 90.38 74 ALA A C 1
ATOM 546 O O . ALA A 1 74 ? 20.036 -3.511 -29.431 1.00 90.38 74 ALA A O 1
ATOM 547 N N . ASN A 1 75 ? 21.800 -2.480 -30.364 1.00 90.44 75 ASN A N 1
ATOM 548 C CA . ASN A 1 75 ? 21.474 -1.147 -29.851 1.00 90.44 75 ASN A CA 1
ATOM 549 C C . ASN A 1 75 ? 20.059 -0.708 -30.254 1.00 90.44 75 ASN A C 1
ATOM 551 O O . ASN A 1 75 ? 19.263 -0.310 -29.406 1.00 90.44 75 ASN A O 1
ATOM 555 N N . TRP A 1 76 ? 19.724 -0.811 -31.542 1.00 92.94 76 TRP A N 1
ATOM 556 C CA . TRP A 1 76 ? 18.406 -0.401 -32.028 1.00 92.94 76 TRP A CA 1
ATOM 557 C C . TRP A 1 76 ? 17.292 -1.357 -31.602 1.00 92.94 76 TRP A C 1
ATOM 559 O O . TRP A 1 76 ? 16.190 -0.898 -31.316 1.00 92.94 76 TRP A O 1
ATOM 569 N N . PHE A 1 77 ? 17.577 -2.656 -31.491 1.00 94.44 77 PHE A N 1
ATOM 570 C CA . PHE A 1 77 ? 16.624 -3.638 -30.980 1.00 94.44 77 PHE A CA 1
ATOM 571 C C . PHE A 1 77 ? 16.240 -3.352 -29.526 1.00 94.44 77 PHE A C 1
ATOM 573 O O . PHE A 1 77 ? 15.054 -3.263 -29.219 1.00 94.44 77 PHE A O 1
ATOM 580 N N . PHE A 1 78 ? 17.218 -3.149 -28.637 1.00 90.94 78 PHE A N 1
ATOM 581 C CA . PHE A 1 78 ? 16.931 -2.815 -27.241 1.00 90.94 78 PHE A CA 1
ATOM 582 C C . PHE A 1 78 ? 16.302 -1.428 -27.099 1.00 90.94 78 PHE A C 1
ATOM 584 O O . PHE A 1 78 ? 15.407 -1.267 -26.276 1.00 90.94 78 PHE A O 1
ATOM 591 N N . SER A 1 79 ? 16.692 -0.452 -27.927 1.00 89.12 79 SER A N 1
ATOM 592 C CA . SER A 1 79 ? 16.014 0.849 -27.965 1.00 89.12 79 SER A CA 1
ATOM 593 C C . SER A 1 79 ? 14.534 0.697 -28.321 1.00 89.12 79 SER A C 1
ATOM 595 O O . SER A 1 79 ? 13.692 1.260 -27.631 1.00 89.12 79 SER A O 1
ATOM 597 N N . TRP A 1 80 ? 14.206 -0.081 -29.357 1.00 93.81 80 TRP A N 1
ATOM 598 C CA . TRP A 1 80 ? 12.822 -0.364 -29.740 1.00 93.81 80 TRP A CA 1
ATOM 599 C C . TRP A 1 80 ? 12.067 -1.118 -28.642 1.00 93.81 80 TRP A C 1
ATOM 601 O O . TRP A 1 80 ? 10.943 -0.746 -28.316 1.00 93.81 80 TRP A O 1
ATOM 611 N N . LEU A 1 81 ? 12.696 -2.131 -28.039 1.00 92.12 81 LEU A N 1
ATOM 612 C CA . LEU A 1 81 ? 12.105 -2.913 -26.956 1.00 92.12 81 LEU A CA 1
ATOM 613 C C . LEU A 1 81 ? 11.755 -2.028 -25.755 1.00 92.12 81 LEU A C 1
ATOM 615 O O . LEU A 1 81 ? 10.639 -2.109 -25.257 1.00 92.12 81 LEU A O 1
ATOM 619 N N . VAL A 1 82 ? 12.674 -1.152 -25.334 1.00 88.69 82 VAL A N 1
ATOM 620 C CA . VAL A 1 82 ? 12.437 -0.188 -24.249 1.00 88.69 82 VAL A CA 1
ATOM 621 C C . VAL A 1 82 ? 11.302 0.765 -24.613 1.00 88.69 82 VAL A C 1
ATOM 623 O O . VAL A 1 82 ? 10.404 0.973 -23.803 1.00 88.69 82 VAL A O 1
ATOM 626 N N . THR A 1 83 ? 11.286 1.323 -25.827 1.00 88.06 83 THR A N 1
ATOM 627 C CA . THR A 1 83 ? 10.190 2.204 -26.263 1.00 88.06 83 THR A CA 1
ATOM 628 C C . THR A 1 83 ? 8.840 1.484 -26.253 1.00 88.06 83 THR A C 1
ATOM 630 O O . THR A 1 83 ? 7.849 2.066 -25.824 1.00 88.06 83 THR A O 1
ATOM 633 N N . LEU A 1 84 ? 8.799 0.217 -26.672 1.00 87.62 84 LEU A N 1
ATOM 634 C CA . LEU A 1 84 ? 7.583 -0.593 -26.687 1.00 87.62 84 LEU A CA 1
ATOM 635 C C . LEU A 1 84 ? 7.069 -0.902 -25.274 1.00 87.62 84 LEU A C 1
ATOM 637 O O . LEU A 1 84 ? 5.865 -0.843 -25.042 1.00 87.62 84 LEU A O 1
ATOM 641 N N . THR A 1 85 ? 7.958 -1.206 -24.327 1.00 85.50 85 THR A N 1
ATOM 642 C CA . THR A 1 85 ? 7.560 -1.534 -22.950 1.00 85.50 85 THR A CA 1
ATOM 643 C C . THR A 1 85 ? 7.305 -0.310 -22.078 1.00 85.50 85 THR A C 1
ATOM 645 O O . THR A 1 85 ? 6.638 -0.445 -21.060 1.00 85.50 85 THR A O 1
ATOM 648 N N . THR A 1 86 ? 7.791 0.879 -22.451 1.00 80.25 86 THR A N 1
ATOM 649 C CA . THR A 1 86 ? 7.661 2.089 -21.620 1.00 80.25 86 THR A CA 1
ATOM 650 C C . THR A 1 86 ? 6.203 2.465 -21.377 1.00 80.25 86 THR A C 1
ATOM 652 O O . THR A 1 86 ? 5.838 2.668 -20.229 1.00 80.25 86 THR A O 1
ATOM 655 N N . ASN A 1 87 ? 5.357 2.508 -22.411 1.00 75.69 87 ASN A N 1
ATOM 656 C CA . ASN A 1 87 ? 3.939 2.843 -22.211 1.00 75.69 87 ASN A CA 1
ATOM 657 C C . ASN A 1 87 ? 3.238 1.796 -21.341 1.00 75.69 87 ASN A C 1
ATOM 659 O O . ASN A 1 87 ? 2.492 2.153 -20.448 1.00 75.69 87 ASN A O 1
ATOM 663 N N . LEU A 1 88 ? 3.566 0.514 -21.525 1.00 75.75 88 LEU A N 1
ATOM 664 C CA . LEU A 1 88 ? 3.012 -0.559 -20.701 1.00 75.75 88 LEU A CA 1
ATOM 665 C C . LEU A 1 88 ? 3.459 -0.454 -19.235 1.00 75.75 88 LEU A C 1
ATOM 667 O O . LEU A 1 88 ? 2.682 -0.759 -18.346 1.00 75.75 88 LEU A O 1
ATOM 671 N N . LEU A 1 89 ? 4.692 -0.007 -18.977 1.00 72.75 89 LEU A N 1
ATOM 672 C CA . LEU A 1 89 ? 5.187 0.274 -17.626 1.00 72.75 89 LEU A CA 1
ATOM 673 C C . LEU A 1 89 ? 4.582 1.547 -17.019 1.00 72.75 89 LEU A C 1
ATOM 675 O O . LEU A 1 89 ? 4.472 1.626 -15.801 1.00 72.75 89 LEU A O 1
ATOM 679 N N . LEU A 1 90 ? 4.239 2.541 -17.843 1.00 69.56 90 LEU A N 1
ATOM 680 C CA . LEU A 1 90 ? 3.618 3.794 -17.403 1.00 69.56 90 LEU A CA 1
ATOM 681 C C . LEU A 1 90 ? 2.118 3.635 -17.127 1.00 69.56 90 LEU A C 1
ATOM 683 O O . LEU A 1 90 ? 1.621 4.248 -16.190 1.00 69.56 90 LEU A O 1
ATOM 687 N N . ASP A 1 91 ? 1.429 2.812 -17.917 1.00 64.81 91 ASP A N 1
ATOM 688 C CA . ASP A 1 91 ? -0.003 2.519 -17.773 1.00 64.81 91 ASP A CA 1
ATOM 689 C C . ASP A 1 91 ? -0.270 1.378 -16.778 1.00 64.81 91 ASP A C 1
ATOM 691 O O . ASP A 1 91 ? -1.424 1.090 -16.461 1.00 64.81 91 ASP A O 1
ATOM 695 N N . TRP A 1 92 ? 0.791 0.724 -16.290 1.00 74.00 92 TRP A N 1
ATOM 696 C CA . TRP A 1 92 ? 0.702 -0.402 -15.370 1.00 74.00 92 TRP A CA 1
ATOM 697 C C . TRP A 1 92 ? -0.052 -0.009 -14.102 1.00 74.00 92 TRP A C 1
ATOM 699 O O . TRP A 1 92 ? 0.461 0.725 -13.253 1.00 74.00 92 TRP A O 1
ATOM 709 N N . SER A 1 93 ? -1.262 -0.540 -13.951 1.00 76.25 93 SER A N 1
ATOM 710 C CA . SER A 1 93 ? -2.113 -0.201 -12.814 1.00 76.25 93 SER A CA 1
ATOM 711 C C . SER A 1 93 ? -1.870 -1.118 -11.613 1.00 76.25 93 SER A C 1
ATOM 713 O O . SER A 1 93 ? -1.466 -2.286 -11.707 1.00 76.25 93 SER A O 1
ATOM 715 N N . SER A 1 94 ? -2.183 -0.606 -10.429 1.00 78.00 94 SER A N 1
ATOM 716 C CA . SER A 1 94 ? -2.269 -1.399 -9.199 1.00 78.00 94 SER A CA 1
ATOM 717 C C . SER A 1 94 ? -3.289 -2.548 -9.298 1.00 78.00 94 SER A C 1
ATOM 719 O O . SER A 1 94 ? -3.069 -3.608 -8.705 1.00 78.00 94 SER A O 1
ATOM 721 N N . GLY A 1 95 ? -4.351 -2.403 -10.099 1.00 81.19 95 GLY A N 1
ATOM 722 C CA . GLY A 1 95 ? -5.308 -3.478 -10.389 1.00 81.19 95 GLY A CA 1
ATOM 723 C C . GLY A 1 95 ? -4.711 -4.625 -11.209 1.00 81.19 95 GLY A C 1
ATOM 724 O O . GLY A 1 95 ? -4.863 -5.794 -10.848 1.00 81.19 95 GLY A O 1
ATOM 725 N N . GLU A 1 96 ? -3.948 -4.316 -12.257 1.00 82.56 96 GLU A N 1
ATOM 726 C CA . GLU A 1 96 ? -3.230 -5.327 -13.050 1.00 82.56 96 GLU A CA 1
ATOM 727 C C . GLU A 1 96 ? -2.158 -6.044 -12.222 1.00 82.56 96 GLU A C 1
ATOM 729 O O . GLU A 1 96 ? -2.021 -7.269 -12.296 1.00 82.56 96 GLU A O 1
ATOM 734 N N . SER A 1 97 ? -1.458 -5.301 -11.358 1.00 84.00 97 SER A N 1
ATOM 735 C CA . SER A 1 97 ? -0.527 -5.873 -10.377 1.00 84.00 97 SER A CA 1
ATOM 736 C C . SER A 1 97 ? -1.211 -6.918 -9.496 1.00 84.00 97 SER A C 1
ATOM 738 O O . SER A 1 97 ? -0.667 -8.002 -9.287 1.00 84.00 97 SER A O 1
ATOM 740 N N . LEU A 1 98 ? -2.415 -6.617 -8.996 1.00 86.19 98 LEU A N 1
ATOM 741 C CA . LEU A 1 98 ? -3.181 -7.520 -8.137 1.00 86.19 98 LEU A CA 1
ATOM 742 C C . LEU A 1 98 ? -3.488 -8.846 -8.849 1.00 86.19 98 LEU A C 1
ATOM 744 O O . LEU A 1 98 ? -3.288 -9.912 -8.267 1.00 86.19 98 LEU A O 1
ATOM 748 N N . VAL A 1 99 ? -3.934 -8.782 -10.107 1.00 88.56 99 VAL A N 1
ATOM 749 C CA . VAL A 1 99 ? -4.283 -9.965 -10.915 1.00 88.56 99 VAL A CA 1
ATOM 750 C C . VAL A 1 99 ? -3.060 -10.826 -11.229 1.00 88.56 99 VAL A C 1
ATOM 752 O O . VAL A 1 99 ? -3.161 -12.051 -11.268 1.00 88.56 99 VAL A O 1
ATOM 755 N N . LEU A 1 100 ? -1.893 -10.211 -11.416 1.00 85.88 100 LEU A N 1
ATOM 756 C CA . LEU A 1 100 ? -0.646 -10.939 -11.650 1.00 85.88 100 LEU A CA 1
ATOM 757 C C . LEU A 1 100 ? -0.095 -11.604 -10.390 1.00 85.88 100 LEU A C 1
ATOM 759 O O . LEU A 1 100 ? 0.500 -12.677 -10.472 1.00 85.88 100 LEU A O 1
ATOM 763 N N . ILE A 1 101 ? -0.272 -10.962 -9.236 1.00 83.50 101 ILE A N 1
ATOM 764 C CA . ILE A 1 101 ? 0.224 -11.458 -7.953 1.00 83.50 101 ILE A CA 1
ATOM 765 C C . ILE A 1 101 ? -0.663 -12.590 -7.426 1.00 83.50 101 ILE A C 1
ATOM 767 O O . ILE A 1 101 ? -0.135 -13.585 -6.934 1.00 83.50 101 ILE A O 1
ATOM 771 N N . TYR A 1 102 ? -1.988 -12.455 -7.523 1.00 85.88 102 TYR A N 1
ATOM 772 C CA . TYR A 1 102 ? -2.944 -13.377 -6.910 1.00 85.88 102 TYR A CA 1
ATOM 773 C C . TYR A 1 102 ? -3.784 -14.097 -7.966 1.00 85.88 102 TYR A C 1
ATOM 775 O O . TYR A 1 102 ? -4.621 -13.485 -8.631 1.00 85.88 102 TYR A O 1
ATOM 783 N N . GLY A 1 103 ? -3.652 -15.424 -8.061 1.00 86.62 103 GLY A N 1
ATOM 784 C CA . GLY A 1 103 ? -4.302 -16.205 -9.118 1.00 86.62 103 GLY A CA 1
ATOM 785 C C . GLY A 1 103 ? -5.835 -16.149 -9.103 1.00 86.62 103 GLY A C 1
ATOM 786 O O . GLY A 1 103 ? -6.465 -16.325 -10.141 1.00 86.62 103 GLY A O 1
ATOM 787 N N . SER A 1 104 ? -6.445 -15.876 -7.945 1.00 88.31 104 SER A N 1
ATOM 788 C CA . SER A 1 104 ? -7.904 -15.741 -7.800 1.00 88.31 104 SER A CA 1
ATOM 789 C C . SER A 1 104 ? -8.411 -14.298 -7.882 1.00 88.31 104 SER A C 1
ATOM 791 O O . SER A 1 104 ? -9.625 -14.103 -7.893 1.00 88.31 104 SER A O 1
ATOM 793 N N . ALA A 1 105 ? -7.529 -13.290 -7.948 1.00 90.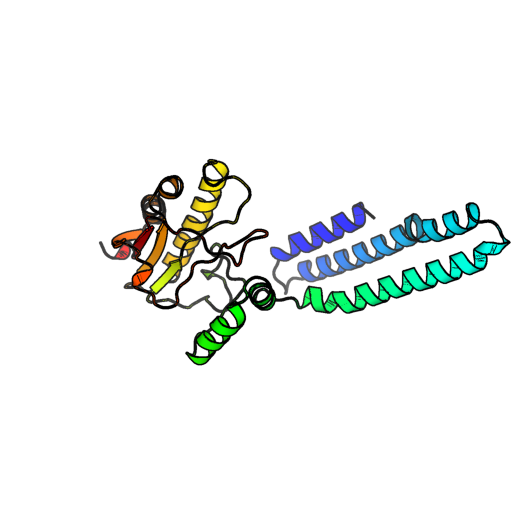56 105 ALA A N 1
ATOM 794 C CA . ALA A 1 105 ? -7.946 -11.889 -7.872 1.00 90.56 105 ALA A CA 1
ATOM 795 C C . ALA A 1 105 ? -8.889 -11.501 -9.010 1.00 90.56 105 ALA A C 1
ATOM 797 O O . ALA A 1 105 ? -9.909 -10.881 -8.744 1.00 90.56 105 ALA A O 1
ATOM 798 N N . SER A 1 106 ? -8.615 -11.920 -10.251 1.00 92.19 106 SER A N 1
ATOM 799 C CA . SER A 1 106 ? -9.492 -11.595 -11.385 1.00 92.19 106 SER A CA 1
ATOM 800 C C . SER A 1 106 ? -10.932 -12.064 -11.154 1.00 92.19 106 SER A C 1
ATOM 802 O O . SER A 1 106 ? -11.857 -11.280 -11.337 1.00 92.19 106 SER A O 1
ATOM 804 N N . SER A 1 107 ? -11.132 -13.299 -10.683 1.00 92.81 107 SER A N 1
ATOM 805 C CA . SER A 1 107 ? -12.474 -13.817 -10.396 1.00 92.81 107 SER A CA 1
ATOM 806 C C . SER A 1 107 ? -13.160 -13.055 -9.261 1.00 92.81 107 SER A C 1
ATOM 808 O O . SER A 1 107 ? -14.333 -12.720 -9.388 1.00 92.81 107 SER A O 1
ATOM 810 N N . SER A 1 108 ? -12.433 -12.740 -8.184 1.00 92.12 108 SER A N 1
ATOM 811 C CA . SER A 1 108 ? -12.977 -11.976 -7.054 1.00 92.12 108 SER A CA 1
ATOM 812 C C . SER A 1 108 ? -13.344 -10.540 -7.432 1.00 92.12 108 SER A C 1
ATOM 814 O O . SER A 1 108 ? -14.385 -10.054 -7.004 1.00 92.12 108 SER A O 1
ATOM 816 N N . LEU A 1 109 ? -12.525 -9.868 -8.248 1.00 93.31 109 LEU A N 1
ATOM 817 C CA . LEU A 1 109 ? -12.818 -8.520 -8.738 1.00 93.31 109 LEU A CA 1
ATOM 818 C C . LEU A 1 109 ? -14.083 -8.520 -9.605 1.00 93.31 109 LEU A C 1
ATOM 820 O O . LEU A 1 109 ? -14.990 -7.736 -9.352 1.00 93.31 109 LEU A O 1
ATOM 824 N N . THR A 1 110 ? -14.197 -9.454 -10.556 1.00 94.25 110 THR A N 1
ATOM 825 C CA . THR A 1 110 ? -15.395 -9.574 -11.404 1.00 94.25 110 THR A CA 1
ATOM 826 C C . THR A 1 110 ? -16.652 -9.898 -10.593 1.00 94.25 110 THR A C 1
ATOM 828 O O . THR A 1 110 ? -17.728 -9.384 -10.893 1.00 94.25 110 THR A O 1
ATOM 831 N N . GLU A 1 111 ? -16.544 -10.732 -9.556 1.00 94.56 111 GLU A N 1
ATOM 832 C CA . GLU A 1 111 ? -17.667 -11.028 -8.663 1.00 94.56 111 GLU A CA 1
ATOM 833 C C . GLU A 1 111 ? -18.113 -9.776 -7.892 1.00 94.56 111 GLU A C 1
ATOM 835 O O . GLU A 1 111 ? -19.301 -9.456 -7.895 1.00 94.56 111 GLU A O 1
ATOM 840 N N . LEU A 1 112 ? -17.177 -9.017 -7.315 1.00 94.88 112 LEU A N 1
ATOM 841 C CA . LEU A 1 112 ? -17.471 -7.757 -6.622 1.00 94.88 112 LEU A CA 1
ATOM 842 C C . LEU A 1 112 ? -18.125 -6.725 -7.552 1.00 94.88 112 LEU A C 1
ATOM 844 O O . LEU A 1 112 ? -19.144 -6.136 -7.194 1.00 94.88 112 LEU A O 1
ATOM 848 N N . GLU A 1 113 ? -17.603 -6.548 -8.765 1.00 95.44 113 GLU A N 1
ATOM 849 C CA . GLU A 1 113 ? -18.208 -5.668 -9.774 1.00 95.44 113 GLU A CA 1
ATOM 850 C C . GLU A 1 113 ? -19.629 -6.120 -10.138 1.00 95.44 113 GLU A C 1
ATOM 852 O O . GLU A 1 113 ? -20.537 -5.296 -10.251 1.00 95.44 113 GLU A O 1
ATOM 857 N N . SER A 1 114 ? -19.860 -7.434 -10.259 1.00 97.06 114 SER A N 1
ATOM 858 C CA . SER A 1 114 ? -21.190 -7.986 -10.550 1.00 97.06 114 SER A CA 1
ATOM 859 C C . SER A 1 114 ? -22.204 -7.755 -9.424 1.00 97.06 114 SER A C 1
ATOM 861 O O . SER A 1 114 ? -23.402 -7.650 -9.687 1.00 97.06 114 SER A O 1
ATOM 863 N N . LEU A 1 115 ? -21.725 -7.628 -8.182 1.00 97.00 115 LEU A N 1
ATOM 864 C CA . LEU A 1 115 ? -22.521 -7.259 -7.010 1.00 97.00 115 LEU A CA 1
ATOM 865 C C . LEU A 1 115 ? -22.743 -5.740 -6.897 1.00 97.00 115 LEU A C 1
ATOM 867 O O . LEU A 1 115 ? -23.442 -5.292 -5.989 1.00 97.00 115 LEU A O 1
ATOM 871 N N . GLY A 1 116 ? -22.186 -4.949 -7.820 1.00 96.38 116 GLY A N 1
ATOM 872 C CA . GLY A 1 116 ? -22.295 -3.492 -7.835 1.00 96.38 116 GLY A CA 1
ATOM 873 C C . GLY A 1 116 ? -21.307 -2.786 -6.906 1.00 96.38 116 GLY A C 1
ATOM 874 O O . GLY A 1 116 ? -21.522 -1.622 -6.573 1.00 96.38 116 GLY A O 1
ATOM 875 N N . CYS A 1 117 ? -20.243 -3.464 -6.463 1.00 96.25 117 CYS A N 1
ATOM 876 C CA . CYS A 1 117 ? -19.206 -2.841 -5.650 1.00 96.25 117 CYS A CA 1
ATOM 877 C C . CYS A 1 117 ? -18.334 -1.904 -6.494 1.00 96.25 117 CYS A C 1
ATOM 879 O O . CYS A 1 117 ? -17.868 -2.268 -7.573 1.00 96.25 117 CYS A O 1
ATOM 881 N N . THR A 1 118 ? -18.040 -0.722 -5.955 1.00 94.69 118 THR A N 1
ATOM 882 C CA . THR A 1 118 ? -16.998 0.159 -6.492 1.00 94.69 118 THR A CA 1
ATOM 883 C C . THR A 1 118 ? -15.641 -0.327 -5.995 1.00 94.69 118 THR A C 1
ATOM 885 O O . THR A 1 118 ? -15.389 -0.334 -4.789 1.00 94.69 118 THR A O 1
ATOM 888 N N . ILE A 1 119 ? -14.760 -0.716 -6.915 1.00 94.06 119 ILE A N 1
ATOM 889 C CA . ILE A 1 119 ? -13.394 -1.135 -6.594 1.00 94.06 119 ILE A CA 1
ATOM 890 C C . ILE A 1 119 ? -12.461 0.046 -6.820 1.00 94.06 119 ILE A C 1
ATOM 892 O O . ILE A 1 119 ? -12.398 0.602 -7.914 1.00 94.06 119 ILE A O 1
ATOM 896 N N . LEU A 1 120 ? -11.740 0.423 -5.770 1.00 92.94 120 LEU A N 1
ATOM 897 C CA . LEU A 1 120 ? -10.731 1.471 -5.815 1.00 92.94 120 LEU A CA 1
ATOM 898 C C . LEU A 1 120 ? -9.362 0.851 -5.551 1.00 92.94 120 LEU A C 1
ATOM 900 O O . LEU A 1 120 ? -9.216 -0.021 -4.692 1.00 92.94 120 LEU A O 1
ATOM 904 N N . HIS A 1 121 ? -8.363 1.318 -6.288 1.00 91.19 121 HIS A N 1
ATOM 905 C CA . HIS A 1 121 ? -6.966 0.977 -6.065 1.00 91.19 121 HIS A CA 1
ATOM 906 C C . HIS A 1 121 ? -6.189 2.226 -5.632 1.00 91.19 121 HIS A C 1
ATOM 908 O O . HIS A 1 121 ? -6.717 3.329 -5.730 1.00 91.19 121 HIS A O 1
ATOM 914 N N . GLU A 1 122 ? -4.956 2.044 -5.145 1.00 89.62 122 GLU A N 1
ATOM 915 C CA . GLU A 1 122 ? -4.088 3.155 -4.702 1.00 89.62 122 GLU A CA 1
ATOM 916 C C . GLU A 1 122 ? -4.686 4.028 -3.584 1.00 89.62 122 GLU A C 1
ATOM 918 O O . GLU A 1 122 ? -4.421 5.220 -3.488 1.00 89.62 122 GLU A O 1
ATOM 923 N N . VAL A 1 123 ? -5.461 3.412 -2.688 1.00 92.44 123 VAL A N 1
ATOM 924 C CA . VAL A 1 123 ? -5.946 4.070 -1.469 1.00 92.44 123 VAL A CA 1
ATOM 925 C C . VAL A 1 123 ? -4.910 3.889 -0.355 1.00 92.44 123 VAL A C 1
ATOM 927 O O . VAL A 1 123 ? -4.741 2.772 0.145 1.00 92.44 123 VAL A O 1
ATOM 930 N N . ASP A 1 124 ? -4.220 4.962 0.043 1.00 93.00 124 ASP A N 1
ATOM 931 C CA . ASP A 1 124 ? -3.326 4.959 1.207 1.00 93.00 124 ASP A CA 1
ATOM 932 C C . ASP A 1 124 ? -4.111 5.344 2.466 1.00 93.00 124 ASP A C 1
ATOM 934 O O . ASP A 1 124 ? -4.848 6.322 2.518 1.00 93.00 124 ASP A O 1
ATOM 938 N N . VAL A 1 125 ? -3.963 4.560 3.531 1.00 94.88 125 VAL A N 1
ATOM 939 C CA . VAL A 1 125 ? -4.676 4.806 4.789 1.00 94.88 125 VAL A CA 1
ATOM 940 C C . VAL A 1 125 ? -4.269 6.112 5.477 1.00 94.88 125 VAL A C 1
ATOM 942 O O . VAL A 1 125 ? -5.005 6.584 6.341 1.00 94.88 125 VAL A O 1
ATOM 945 N N . HIS A 1 126 ? -3.115 6.688 5.130 1.00 94.50 126 HIS A N 1
ATOM 946 C CA . HIS A 1 126 ? -2.650 7.954 5.695 1.00 94.50 126 HIS A CA 1
ATOM 947 C C . HIS A 1 126 ? -3.295 9.176 5.030 1.00 94.50 126 HIS A C 1
ATOM 949 O O . HIS A 1 126 ? -3.325 10.230 5.665 1.00 94.50 126 HIS A O 1
ATOM 955 N N . ASP A 1 127 ? -3.837 9.033 3.817 1.00 93.88 127 ASP A N 1
ATOM 956 C CA . ASP A 1 127 ? -4.465 10.116 3.049 1.00 93.88 127 ASP A CA 1
ATOM 957 C C . ASP A 1 127 ? -5.861 9.760 2.498 1.00 93.88 127 ASP A C 1
ATOM 959 O O . ASP A 1 127 ? -6.464 10.546 1.768 1.00 93.88 127 ASP A O 1
ATOM 963 N N . MET A 1 128 ? -6.436 8.612 2.876 1.00 95.12 128 MET A N 1
ATOM 964 C CA . MET A 1 128 ? -7.698 8.126 2.303 1.00 95.12 128 MET A CA 1
ATOM 965 C C . MET A 1 128 ? -8.883 9.094 2.445 1.00 95.12 128 MET A C 1
ATOM 967 O O . MET A 1 128 ? -9.810 9.028 1.639 1.00 95.12 128 MET A O 1
ATOM 971 N N . LYS A 1 129 ? -8.860 10.021 3.413 1.00 93.94 129 LYS A N 1
ATOM 972 C CA . LYS A 1 129 ? -9.881 11.078 3.537 1.00 93.94 129 LYS A CA 1
ATOM 973 C C . LYS A 1 129 ? -9.792 12.141 2.436 1.00 93.94 129 LYS A C 1
ATOM 975 O O . LYS A 1 129 ? -10.778 12.803 2.120 1.00 93.94 129 LYS A O 1
ATOM 980 N N . GLU A 1 130 ? -8.608 12.304 1.858 1.00 94.31 130 GLU A N 1
ATOM 981 C CA . GLU A 1 130 ? -8.285 13.246 0.785 1.00 94.31 130 GLU A CA 1
ATOM 982 C C . GLU A 1 130 ? -8.440 12.593 -0.599 1.00 94.31 130 GLU A C 1
ATOM 984 O O . GLU A 1 130 ? -8.559 13.296 -1.606 1.00 94.31 130 GLU A O 1
ATOM 989 N N . HIS A 1 131 ? -8.512 11.257 -0.655 1.00 94.12 131 HIS A N 1
ATOM 990 C CA . HIS A 1 131 ? -8.656 10.485 -1.886 1.00 94.12 131 HIS A CA 1
ATOM 991 C C . HIS A 1 131 ? -9.867 10.945 -2.711 1.00 94.12 131 HIS A C 1
ATOM 993 O O . HIS A 1 131 ? -10.991 11.002 -2.218 1.00 94.12 131 HIS A O 1
ATOM 999 N N . HIS A 1 132 ? -9.670 11.226 -4.001 1.00 91.25 132 HIS A N 1
ATOM 1000 C CA . HIS A 1 132 ? -10.646 11.946 -4.831 1.00 91.25 132 HIS A CA 1
ATOM 1001 C C . HIS A 1 132 ? -12.030 11.278 -4.956 1.00 91.25 132 HIS A C 1
ATOM 1003 O O . HIS A 1 132 ? -13.012 11.978 -5.182 1.00 91.25 132 HIS A O 1
ATOM 1009 N N . TYR A 1 133 ? -12.120 9.949 -4.819 1.00 91.31 133 TYR A N 1
ATOM 1010 C CA . TYR A 1 133 ? -13.401 9.219 -4.821 1.00 91.31 133 TYR A CA 1
ATOM 1011 C C . TYR A 1 133 ? -14.023 9.071 -3.430 1.00 91.31 133 TYR A C 1
ATOM 1013 O O . TYR A 1 133 ? -15.224 8.841 -3.324 1.00 91.31 133 TYR A O 1
ATOM 1021 N N . LEU A 1 134 ? -13.214 9.139 -2.372 1.00 93.94 134 LEU A N 1
ATOM 1022 C CA . LEU A 1 134 ? -13.664 8.912 -0.996 1.00 93.94 134 LEU A CA 1
ATOM 1023 C C . LEU A 1 134 ? -13.922 10.224 -0.259 1.00 93.94 134 LEU A C 1
ATOM 1025 O O . LEU A 1 134 ? -14.704 10.242 0.688 1.00 93.94 134 LEU A O 1
ATOM 1029 N N . ASN A 1 135 ? -13.295 11.313 -0.704 1.00 87.06 135 ASN A N 1
ATOM 1030 C CA . ASN A 1 135 ? -13.466 12.621 -0.110 1.00 87.06 135 ASN A CA 1
ATOM 1031 C C . ASN A 1 135 ? -14.952 13.009 -0.091 1.00 87.06 135 ASN A C 1
ATOM 1033 O O . ASN A 1 135 ? -15.720 12.706 -1.003 1.00 87.06 135 ASN A O 1
ATOM 1037 N N . ASN A 1 136 ? -15.369 13.663 0.991 1.00 86.88 136 ASN A N 1
ATOM 1038 C CA . ASN A 1 136 ? -16.757 14.071 1.234 1.00 86.88 136 ASN A CA 1
ATOM 1039 C C . ASN A 1 136 ? -17.786 12.934 1.385 1.00 86.88 136 ASN A C 1
ATOM 1041 O O . ASN A 1 136 ? -18.978 13.230 1.477 1.00 86.88 136 ASN A O 1
ATOM 1045 N N . ASN A 1 137 ? -17.364 11.668 1.436 1.00 91.56 137 ASN A N 1
ATOM 1046 C CA . ASN A 1 137 ? -18.247 10.558 1.773 1.00 91.56 137 ASN A CA 1
ATOM 1047 C C . ASN A 1 137 ? -18.065 10.153 3.233 1.00 91.56 137 ASN A C 1
ATOM 1049 O O . ASN A 1 137 ? -16.943 10.054 3.727 1.00 91.56 137 ASN A O 1
ATOM 1053 N N . ASN A 1 138 ? -19.192 9.864 3.879 1.00 95.25 138 ASN A N 1
ATOM 1054 C CA . ASN A 1 138 ? -19.222 9.233 5.187 1.00 95.25 138 ASN A CA 1
ATOM 1055 C C . ASN A 1 138 ? -19.744 7.803 5.041 1.00 95.25 138 ASN A C 1
ATOM 1057 O O . ASN A 1 138 ? -20.590 7.530 4.188 1.00 95.25 138 ASN A O 1
ATOM 1061 N N . PHE A 1 139 ? -19.247 6.904 5.882 1.00 96.56 139 PHE A N 1
ATOM 1062 C CA . PHE A 1 139 ? -19.557 5.481 5.828 1.00 96.56 139 PHE A CA 1
ATOM 1063 C C . PHE A 1 139 ? -20.233 5.016 7.119 1.00 96.56 139 PHE A C 1
ATOM 1065 O O . PHE A 1 139 ? -19.871 5.452 8.213 1.00 96.56 139 PHE A O 1
ATOM 1072 N N . ASP A 1 140 ? -21.192 4.097 6.994 1.00 97.50 140 ASP A N 1
ATOM 1073 C CA . ASP A 1 140 ? -21.785 3.407 8.147 1.00 97.50 140 ASP A CA 1
ATOM 1074 C C . ASP A 1 140 ? -20.746 2.506 8.825 1.00 97.50 140 ASP A C 1
ATOM 1076 O O . ASP A 1 140 ? -20.694 2.390 10.047 1.00 97.50 140 ASP A O 1
ATOM 1080 N N . GLN A 1 141 ? -19.900 1.857 8.021 1.00 97.06 141 GLN A N 1
ATOM 1081 C CA . GLN A 1 141 ? -18.858 0.955 8.495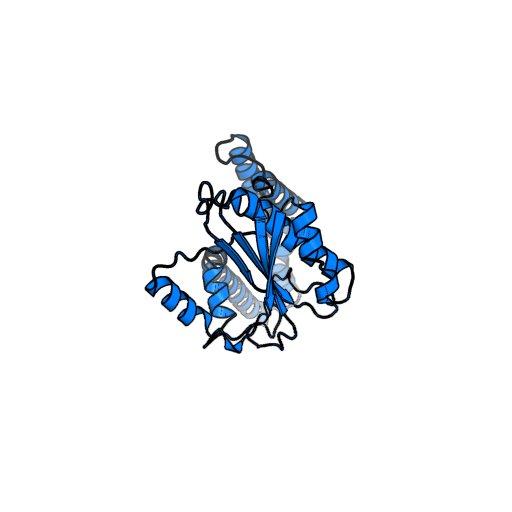 1.00 97.06 141 GLN A CA 1
ATOM 1082 C C . GLN A 1 141 ? -17.599 1.077 7.639 1.00 97.06 141 GLN A C 1
ATOM 1084 O O . GLN A 1 141 ? -17.665 1.014 6.411 1.00 97.06 141 GLN A O 1
ATOM 1089 N N . ILE A 1 142 ? -16.442 1.181 8.292 1.00 97.56 142 ILE A N 1
ATOM 1090 C CA . ILE A 1 142 ? -15.127 1.100 7.642 1.00 97.56 142 ILE A CA 1
ATOM 1091 C C . ILE A 1 142 ? -14.383 -0.100 8.221 1.00 97.56 142 ILE A C 1
ATOM 1093 O O . ILE A 1 142 ? -14.110 -0.153 9.418 1.00 97.56 142 ILE A O 1
ATOM 1097 N N . ILE A 1 143 ? -14.048 -1.075 7.374 1.00 97.62 143 ILE A N 1
ATOM 1098 C CA . ILE A 1 143 ? -13.479 -2.360 7.801 1.00 97.62 143 ILE A CA 1
ATOM 1099 C C . ILE A 1 143 ? -12.049 -2.502 7.278 1.00 97.62 143 ILE A C 1
ATOM 1101 O O . ILE A 1 143 ? -11.823 -2.445 6.070 1.00 97.62 143 ILE A O 1
ATOM 1105 N N . PHE A 1 144 ? -11.093 -2.781 8.169 1.00 97.06 144 PHE A N 1
ATOM 1106 C CA . PHE A 1 144 ? -9.711 -3.096 7.808 1.00 97.06 144 PHE A CA 1
ATOM 1107 C C . PHE A 1 144 ? -9.314 -4.492 8.294 1.00 97.06 144 PHE A C 1
ATOM 1109 O O . PHE A 1 144 ? -9.163 -4.764 9.489 1.00 97.06 144 PHE A O 1
ATOM 1116 N N . ASN A 1 145 ? -9.154 -5.413 7.345 1.00 94.00 145 ASN A N 1
ATOM 1117 C CA . ASN A 1 145 ? -8.904 -6.818 7.639 1.00 94.00 145 ASN A CA 1
ATOM 1118 C C . ASN A 1 145 ? -7.413 -7.156 7.596 1.00 94.00 145 ASN A C 1
ATOM 1120 O O . ASN A 1 145 ? -6.786 -7.071 6.545 1.00 94.00 145 ASN A O 1
ATOM 1124 N N . LEU A 1 146 ? -6.884 -7.626 8.729 1.00 92.25 146 LEU A N 1
ATOM 1125 C CA . LEU A 1 146 ? -5.510 -8.104 8.909 1.00 92.25 146 LEU A CA 1
ATOM 1126 C C . LEU A 1 146 ? -4.462 -7.104 8.377 1.00 92.25 146 LEU A C 1
ATOM 1128 O O . LEU A 1 146 ? -3.654 -7.476 7.520 1.00 92.25 146 LEU A O 1
ATOM 1132 N N . PRO A 1 147 ? -4.469 -5.848 8.873 1.00 93.81 147 PRO A N 1
ATOM 1133 C CA . PRO A 1 147 ? -3.562 -4.807 8.397 1.00 93.81 147 PRO A CA 1
ATOM 1134 C C . PRO A 1 147 ? -2.099 -5.243 8.507 1.00 93.81 147 PRO A C 1
ATOM 1136 O O . PRO A 1 147 ? -1.707 -5.884 9.482 1.00 93.81 147 PRO A O 1
ATOM 1139 N N . HIS A 1 148 ? -1.274 -4.892 7.517 1.00 91.31 148 HIS A N 1
ATOM 1140 C CA . HIS A 1 148 ? 0.147 -5.236 7.507 1.00 91.31 148 HIS A CA 1
ATOM 1141 C C . HIS A 1 148 ? 0.961 -4.240 6.670 1.00 91.31 148 HIS A C 1
ATOM 1143 O O . HIS A 1 148 ? 0.615 -3.950 5.531 1.00 91.31 148 HIS A O 1
ATOM 1149 N N . ALA A 1 149 ? 2.090 -3.762 7.199 1.00 89.19 149 ALA A N 1
ATOM 1150 C CA . ALA A 1 149 ? 2.914 -2.700 6.601 1.00 89.19 149 ALA A CA 1
ATOM 1151 C C . ALA A 1 149 ? 4.017 -3.237 5.659 1.00 89.19 149 ALA A C 1
ATOM 1153 O O . ALA A 1 149 ? 5.046 -2.602 5.461 1.00 89.19 149 ALA A O 1
ATOM 1154 N N . GLY A 1 150 ? 3.833 -4.445 5.117 1.00 84.75 150 GLY A N 1
ATOM 1155 C CA . GLY A 1 150 ? 4.875 -5.180 4.384 1.00 84.75 150 GLY A CA 1
ATOM 1156 C C . GLY A 1 150 ? 5.993 -5.758 5.272 1.00 84.75 150 GLY A C 1
ATOM 1157 O O . GLY A 1 150 ? 5.998 -5.576 6.487 1.00 84.75 150 GLY A O 1
ATOM 1158 N N . PHE A 1 151 ? 6.920 -6.510 4.667 1.00 75.69 151 PHE A N 1
ATOM 1159 C CA . PHE A 1 151 ? 8.024 -7.184 5.367 1.00 75.69 151 PHE A CA 1
ATOM 1160 C C . PHE A 1 151 ? 9.357 -6.493 5.083 1.00 75.69 151 PHE A C 1
ATOM 1162 O O . PHE A 1 151 ? 9.998 -6.779 4.072 1.00 75.69 151 PHE A O 1
ATOM 1169 N N . THR A 1 152 ? 9.792 -5.626 5.996 1.00 78.38 152 THR A N 1
ATOM 1170 C CA . THR A 1 152 ? 11.152 -5.062 5.959 1.00 78.38 152 THR A CA 1
ATOM 1171 C C . THR A 1 152 ? 12.065 -5.804 6.935 1.00 78.38 152 THR A C 1
ATOM 1173 O O . THR A 1 152 ? 13.207 -6.118 6.607 1.00 78.38 152 THR A O 1
ATOM 1176 N N . TRP A 1 153 ? 11.542 -6.146 8.116 1.00 83.94 153 TRP A N 1
ATOM 1177 C CA . TRP A 1 153 ? 12.230 -6.898 9.168 1.00 83.94 153 TRP A CA 1
ATOM 1178 C C . TRP A 1 153 ? 11.354 -8.052 9.676 1.00 83.94 153 TRP A C 1
ATOM 1180 O O . TRP A 1 153 ? 10.289 -8.334 9.122 1.00 83.94 153 TRP A O 1
ATOM 1190 N N . ARG A 1 154 ? 11.794 -8.766 10.720 1.00 85.56 154 ARG A N 1
ATOM 1191 C CA . ARG A 1 154 ? 10.992 -9.856 11.294 1.00 85.56 154 ARG A CA 1
ATOM 1192 C C . ARG A 1 154 ? 9.848 -9.274 12.118 1.00 85.56 154 ARG A C 1
ATOM 1194 O O . ARG A 1 154 ? 10.016 -8.280 12.810 1.00 85.56 154 ARG A O 1
ATOM 1201 N N . GLU A 1 155 ? 8.730 -9.989 12.152 1.00 89.69 155 GLU A N 1
ATOM 1202 C CA . GLU A 1 155 ? 7.506 -9.644 12.903 1.00 89.69 155 GLU A CA 1
ATOM 1203 C C . GLU A 1 155 ? 7.710 -9.401 14.409 1.00 89.69 155 GLU A C 1
ATOM 1205 O O . GLU A 1 155 ? 6.890 -8.776 15.075 1.00 89.69 155 GLU A O 1
ATOM 1210 N N . ILE A 1 156 ? 8.799 -9.929 14.974 1.00 92.19 156 ILE A N 1
ATOM 1211 C CA . ILE A 1 156 ? 9.152 -9.755 16.387 1.00 92.19 156 ILE A CA 1
ATOM 1212 C C . ILE A 1 156 ? 10.017 -8.513 16.643 1.00 92.19 156 ILE A C 1
ATOM 1214 O O . ILE A 1 156 ? 10.138 -8.090 17.795 1.00 92.19 156 ILE A O 1
ATOM 1218 N N . ASP A 1 157 ? 10.638 -7.956 15.600 1.00 91.31 157 ASP A N 1
ATOM 1219 C CA . ASP A 1 157 ? 11.558 -6.830 15.713 1.00 91.31 157 ASP A CA 1
ATOM 1220 C C . ASP A 1 157 ? 10.763 -5.544 16.010 1.00 91.31 157 ASP A C 1
ATOM 1222 O O . ASP A 1 157 ? 9.761 -5.243 15.361 1.00 91.31 157 ASP A O 1
ATOM 1226 N N . GLU A 1 158 ? 11.211 -4.753 16.990 1.00 93.25 158 GLU A N 1
ATOM 1227 C CA . GLU A 1 158 ? 10.461 -3.579 17.470 1.00 93.25 158 GLU A CA 1
ATOM 1228 C C . GLU A 1 158 ? 10.215 -2.532 16.381 1.00 93.25 158 GLU A C 1
ATOM 1230 O O . GLU A 1 158 ? 9.144 -1.931 16.336 1.00 93.25 158 GLU A O 1
ATOM 1235 N N . VAL A 1 159 ? 11.168 -2.352 15.463 1.00 91.19 159 VAL A N 1
ATOM 1236 C CA . VAL A 1 159 ? 11.034 -1.425 14.328 1.00 91.19 159 VAL A CA 1
ATOM 1237 C C . VAL A 1 159 ? 9.892 -1.849 13.396 1.00 91.19 159 VAL A C 1
ATOM 1239 O O . VAL A 1 159 ? 9.128 -1.002 12.936 1.00 91.19 159 VAL A O 1
ATOM 1242 N N . GLN A 1 160 ? 9.731 -3.154 13.156 1.00 92.50 160 GLN A N 1
ATOM 1243 C CA . GLN A 1 160 ? 8.639 -3.694 12.342 1.00 92.50 160 GLN A CA 1
ATOM 1244 C C . GLN A 1 160 ? 7.296 -3.496 13.047 1.00 92.50 160 GLN A C 1
ATOM 1246 O O . GLN A 1 160 ? 6.352 -2.982 12.451 1.00 92.50 160 GLN A O 1
ATOM 1251 N N . ILE A 1 161 ? 7.235 -3.808 14.346 1.00 94.12 161 ILE A N 1
ATOM 1252 C CA . ILE A 1 161 ? 6.043 -3.590 15.178 1.00 94.12 161 ILE A CA 1
ATOM 1253 C C . ILE A 1 161 ? 5.638 -2.109 15.171 1.00 94.12 161 ILE A C 1
ATOM 1255 O O . ILE A 1 161 ? 4.460 -1.799 15.018 1.00 94.12 161 ILE A O 1
ATOM 1259 N N . GLN A 1 162 ? 6.588 -1.177 15.276 1.00 94.00 162 GLN A N 1
ATOM 1260 C CA . GLN A 1 162 ? 6.294 0.256 15.185 1.00 94.00 162 GLN A CA 1
ATOM 1261 C C . GLN A 1 162 ? 5.754 0.657 13.809 1.00 94.00 162 GLN A C 1
ATOM 1263 O O . GLN A 1 162 ? 4.825 1.457 13.740 1.00 94.00 162 GLN A O 1
ATOM 1268 N N . SER A 1 163 ? 6.290 0.098 12.720 1.00 94.25 163 SER A N 1
ATOM 1269 C CA . SER A 1 163 ? 5.765 0.356 11.374 1.00 94.25 163 SER A CA 1
ATOM 1270 C C . SER A 1 163 ? 4.315 -0.107 11.232 1.00 94.25 163 SER A C 1
ATOM 1272 O O . SER A 1 163 ? 3.496 0.594 10.645 1.00 94.25 163 SER A O 1
ATOM 1274 N N . HIS A 1 164 ? 3.981 -1.261 11.805 1.00 95.44 164 HIS A N 1
ATOM 1275 C CA . HIS A 1 164 ? 2.615 -1.769 11.834 1.00 95.44 164 HIS A CA 1
ATOM 1276 C C . HIS A 1 164 ? 1.670 -0.913 12.673 1.00 95.44 164 HIS A C 1
ATOM 1278 O O . HIS A 1 164 ? 0.560 -0.613 12.242 1.00 95.44 164 HIS A O 1
ATOM 1284 N N . ARG A 1 165 ? 2.125 -0.468 13.848 1.00 96.75 165 ARG A N 1
ATOM 1285 C CA . ARG A 1 165 ? 1.361 0.448 14.700 1.00 96.75 165 ARG A 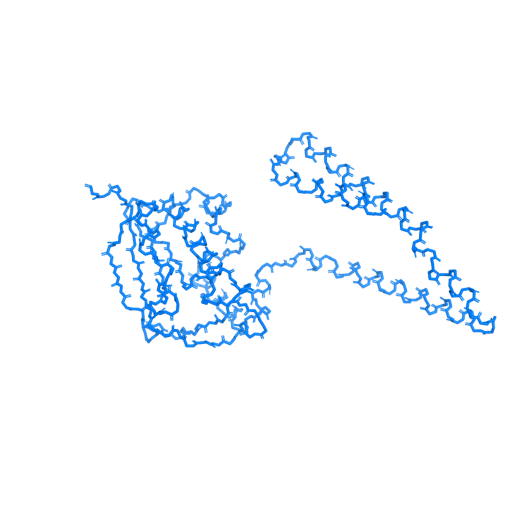CA 1
ATOM 1286 C C . ARG A 1 165 ? 1.067 1.771 13.996 1.00 96.75 165 ARG A C 1
ATOM 1288 O O . ARG A 1 165 ? -0.057 2.247 14.078 1.00 96.75 165 ARG A O 1
ATOM 1295 N N . ARG A 1 166 ? 2.043 2.334 13.270 1.00 96.44 166 ARG A N 1
ATOM 1296 C CA . ARG A 1 166 ? 1.849 3.561 12.477 1.00 96.44 166 ARG A CA 1
ATOM 1297 C C . ARG A 1 166 ? 0.800 3.381 11.386 1.00 96.44 166 ARG A C 1
ATOM 1299 O O . ARG A 1 166 ? -0.068 4.231 11.273 1.00 96.44 166 ARG A O 1
ATOM 1306 N N . LEU A 1 167 ? 0.833 2.260 10.658 1.00 96.56 167 LEU A N 1
ATOM 1307 C CA . LEU A 1 167 ? -0.184 1.937 9.651 1.00 96.56 167 LEU A CA 1
ATOM 1308 C C . LEU A 1 167 ? -1.597 1.930 10.255 1.00 96.56 167 LEU A C 1
ATOM 1310 O O . LEU A 1 167 ? -2.521 2.509 9.693 1.00 96.56 167 LEU A O 1
ATOM 1314 N N . VAL A 1 168 ? -1.762 1.272 11.406 1.00 98.06 168 VAL A N 1
ATOM 1315 C CA . VAL A 1 168 ? -3.059 1.180 12.091 1.00 98.06 168 VAL A CA 1
ATOM 1316 C C . VAL A 1 168 ? -3.509 2.538 12.637 1.00 98.06 168 VAL A C 1
ATOM 1318 O O . VAL A 1 168 ? -4.670 2.890 12.465 1.00 98.06 168 VAL A O 1
ATOM 1321 N N . SER A 1 169 ? -2.612 3.307 13.260 1.00 97.69 169 SER A N 1
ATOM 1322 C CA . SER A 1 169 ? -2.925 4.657 13.756 1.00 97.69 169 SER A CA 1
ATOM 1323 C C . SER A 1 169 ? -3.305 5.602 12.613 1.00 97.69 169 SER A C 1
ATOM 1325 O O . SER A 1 169 ? -4.345 6.242 12.706 1.00 97.69 169 SER A O 1
ATOM 1327 N N . GLY A 1 170 ? -2.570 5.604 11.493 1.00 97.50 170 GLY A N 1
ATOM 1328 C CA . GLY A 1 170 ? -2.910 6.409 10.312 1.00 97.50 170 GLY A CA 1
ATOM 1329 C C . GLY A 1 170 ? -4.287 6.066 9.734 1.00 97.50 170 GLY A C 1
ATOM 1330 O O . GLY A 1 170 ? -5.079 6.965 9.447 1.00 97.50 170 GLY A O 1
ATOM 1331 N N . PHE A 1 171 ? -4.610 4.769 9.660 1.00 98.31 171 PHE A N 1
ATOM 1332 C CA . PHE A 1 171 ? -5.948 4.306 9.291 1.00 98.31 171 PHE A CA 1
ATOM 1333 C C . PHE A 1 171 ? -7.025 4.816 10.254 1.00 98.31 171 PHE A C 1
ATOM 1335 O O . PHE A 1 171 ? -8.004 5.399 9.804 1.00 98.31 171 PHE A O 1
ATOM 1342 N N . LEU A 1 172 ? -6.857 4.626 11.566 1.00 98.12 172 LEU A N 1
ATOM 1343 C CA . LEU A 1 172 ? -7.833 5.057 12.575 1.00 98.12 172 LEU A CA 1
ATOM 1344 C C . LEU A 1 172 ? -8.030 6.580 12.561 1.00 98.12 172 LEU A C 1
ATOM 1346 O O . LEU A 1 172 ? -9.164 7.056 12.640 1.00 98.12 172 LEU A O 1
ATOM 1350 N N . GLN A 1 173 ? -6.940 7.334 12.403 1.00 96.62 173 GLN A N 1
ATOM 1351 C CA . GLN A 1 173 ? -6.940 8.791 12.326 1.00 96.62 173 GLN A CA 1
ATOM 1352 C C . GLN A 1 173 ? -7.759 9.311 11.141 1.00 96.62 173 GLN A C 1
ATOM 1354 O O . GLN A 1 173 ? -8.480 10.291 11.297 1.00 96.62 173 GLN A O 1
ATOM 1359 N N . ASN A 1 174 ? -7.664 8.674 9.972 1.00 96.81 174 ASN A N 1
ATOM 1360 C CA . ASN A 1 174 ? -8.452 9.057 8.801 1.00 96.81 174 ASN A CA 1
ATOM 1361 C C . ASN A 1 174 ? -9.885 8.510 8.883 1.00 96.81 174 ASN A C 1
ATOM 1363 O O . ASN A 1 174 ? -10.841 9.244 8.651 1.00 96.81 174 ASN A O 1
ATOM 1367 N N . ALA A 1 175 ? -10.050 7.245 9.278 1.00 96.94 175 ALA A N 1
ATOM 1368 C CA . ALA A 1 175 ? -11.345 6.570 9.334 1.00 96.94 175 ALA A CA 1
ATOM 1369 C C . ALA A 1 175 ? -12.329 7.287 10.266 1.00 96.94 175 ALA A C 1
ATOM 1371 O O . ALA A 1 175 ? -13.503 7.412 9.930 1.00 96.94 175 ALA A O 1
ATOM 1372 N N . LYS A 1 176 ? -11.859 7.812 11.408 1.00 95.44 176 LYS A N 1
ATOM 1373 C CA . LYS A 1 176 ? -12.713 8.544 12.362 1.00 95.44 176 LYS A CA 1
ATOM 1374 C C . LYS A 1 176 ? -13.331 9.818 11.783 1.00 95.44 176 LYS A C 1
ATOM 1376 O O . LYS A 1 176 ? -14.369 10.251 12.268 1.00 95.44 176 LYS A O 1
ATOM 1381 N N . GLU A 1 177 ? -12.703 10.416 10.772 1.00 94.50 177 GLU A N 1
ATOM 1382 C CA . GLU A 1 177 ? -13.213 11.605 10.078 1.00 94.50 177 GLU A CA 1
ATOM 1383 C C . GLU A 1 177 ? -14.178 11.246 8.933 1.00 94.50 177 GLU A C 1
ATOM 1385 O O . GLU A 1 177 ? -14.842 12.130 8.401 1.00 94.50 177 GLU A O 1
ATOM 1390 N N . MET A 1 178 ? -14.266 9.964 8.564 1.00 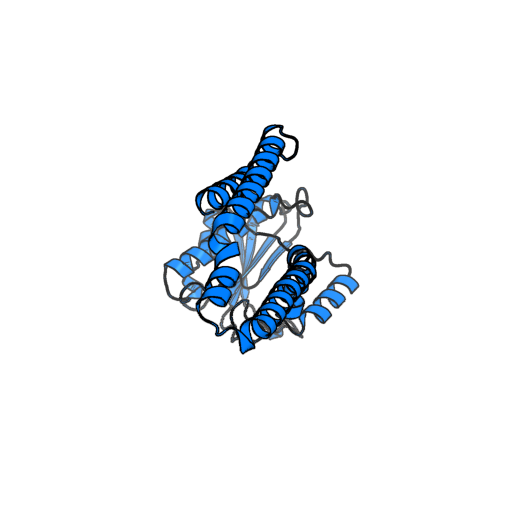95.88 178 MET A N 1
ATOM 1391 C CA . MET A 1 178 ? -15.009 9.463 7.401 1.00 95.88 178 MET A CA 1
ATOM 1392 C C . MET A 1 178 ? -16.196 8.571 7.784 1.00 95.88 178 MET A C 1
ATOM 1394 O O . MET A 1 178 ? -16.811 7.956 6.919 1.00 95.88 178 MET A O 1
ATOM 1398 N N . ILE A 1 179 ? -16.529 8.446 9.067 1.00 96.12 179 ILE A N 1
ATOM 1399 C CA . ILE A 1 179 ? -17.709 7.697 9.516 1.00 96.12 179 ILE A CA 1
ATOM 1400 C C . ILE A 1 179 ? -18.885 8.634 9.786 1.00 96.12 179 ILE A C 1
ATOM 1402 O O . ILE A 1 179 ? -18.708 9.801 10.146 1.00 96.12 179 ILE A O 1
ATOM 1406 N N . TYR A 1 180 ? -20.106 8.120 9.631 1.00 94.94 180 TYR A N 1
ATOM 1407 C CA . TYR A 1 180 ? -21.279 8.781 10.200 1.00 94.94 180 TYR A CA 1
ATOM 1408 C C . TYR A 1 180 ? -21.185 8.842 11.724 1.00 94.94 180 TYR A C 1
ATOM 1410 O O . TYR A 1 180 ? -20.358 8.175 12.345 1.00 94.94 180 TYR A O 1
ATOM 1418 N N . ILE A 1 181 ? -22.050 9.659 12.325 1.00 89.56 181 ILE A N 1
ATOM 1419 C CA . ILE A 1 181 ? -22.098 9.828 13.776 1.00 89.56 181 ILE A CA 1
ATOM 1420 C C . ILE A 1 181 ? -22.287 8.452 14.447 1.00 89.56 181 ILE A C 1
ATOM 1422 O O . ILE A 1 181 ? -21.470 8.055 15.266 1.00 89.56 181 ILE A O 1
ATOM 1426 N N . ASP A 1 182 ? -23.238 7.643 13.985 1.00 91.88 182 ASP A N 1
ATOM 1427 C CA . ASP A 1 182 ? -23.508 6.276 14.447 1.00 91.88 182 ASP A CA 1
ATOM 1428 C C . ASP A 1 182 ? -22.704 5.195 13.705 1.00 91.88 182 ASP A C 1
ATOM 1430 O O . ASP A 1 182 ? -23.009 4.007 13.814 1.00 91.88 182 ASP A O 1
ATOM 1434 N N . GLY A 1 183 ? -21.674 5.599 12.960 1.00 95.81 183 GLY A N 1
ATOM 1435 C CA . GLY A 1 183 ? -20.822 4.690 12.211 1.00 95.81 183 GLY A CA 1
ATOM 1436 C C . GLY A 1 183 ? -19.808 3.948 13.084 1.00 95.81 183 GLY A C 1
ATOM 1437 O O . GLY A 1 183 ? -19.497 4.332 14.219 1.00 95.81 183 GLY A O 1
ATOM 1438 N N . GLU A 1 184 ? -19.256 2.873 12.524 1.00 97.50 184 GLU A N 1
ATOM 1439 C CA . GLU A 1 184 ? -18.306 1.993 13.204 1.00 97.50 184 GLU A CA 1
ATOM 1440 C C . GLU A 1 184 ? -17.025 1.769 12.388 1.00 97.50 184 GLU A C 1
ATOM 1442 O O . GLU A 1 184 ? -17.035 1.647 11.162 1.00 97.50 184 GLU A O 1
ATOM 1447 N N . ILE A 1 185 ? -15.899 1.627 13.085 1.00 98.25 185 ILE A N 1
ATOM 1448 C CA . ILE A 1 185 ? -14.613 1.240 12.497 1.00 98.25 185 ILE A CA 1
ATOM 1449 C C . ILE A 1 185 ? -14.252 -0.149 13.001 1.00 98.25 185 ILE A C 1
ATOM 1451 O O . ILE A 1 185 ? -14.199 -0.389 14.207 1.00 98.25 185 ILE A O 1
ATOM 1455 N N . HIS A 1 186 ? -14.025 -1.087 12.088 1.00 98.25 186 HIS A N 1
ATOM 1456 C CA . HIS A 1 186 ? -13.765 -2.486 12.414 1.00 98.25 186 HIS A CA 1
ATOM 1457 C C . HIS A 1 186 ? -12.341 -2.854 12.010 1.00 98.25 186 HIS A C 1
ATOM 1459 O O . HIS A 1 186 ? -11.949 -2.670 10.859 1.00 98.25 186 HIS A O 1
ATOM 1465 N N . ILE A 1 187 ? -11.571 -3.431 12.931 1.00 98.19 187 ILE A N 1
ATOM 1466 C CA . ILE A 1 187 ? -10.236 -3.964 12.637 1.00 98.19 187 ILE A CA 1
ATOM 1467 C C . ILE A 1 187 ? -10.191 -5.438 13.015 1.00 98.19 187 ILE A C 1
ATOM 1469 O O . ILE A 1 187 ? -10.278 -5.785 14.191 1.00 98.19 187 ILE A O 1
ATOM 1473 N N . SER A 1 188 ? -9.996 -6.310 12.027 1.00 95.75 188 SER A N 1
ATOM 1474 C CA . SER A 1 188 ? -9.737 -7.735 12.267 1.00 95.75 188 SER A CA 1
ATOM 1475 C C . SER A 1 188 ? -8.235 -7.963 12.392 1.00 95.75 188 SER A C 1
ATOM 1477 O O . SER A 1 188 ? -7.496 -7.700 11.446 1.00 95.75 188 SER A O 1
ATOM 1479 N N . HIS A 1 189 ? -7.753 -8.454 13.534 1.00 95.88 189 HIS A N 1
ATOM 1480 C CA . HIS A 1 189 ? -6.318 -8.604 13.777 1.00 95.88 189 HIS A CA 1
ATOM 1481 C C . HIS A 1 189 ? -5.970 -9.810 14.659 1.00 95.88 189 HIS A C 1
ATOM 1483 O O . HIS A 1 189 ? -6.763 -10.272 15.481 1.00 95.88 189 HIS A O 1
ATOM 1489 N N . LYS A 1 190 ? -4.746 -10.322 14.492 1.00 94.50 190 LYS A N 1
ATOM 1490 C CA . LYS A 1 190 ? -4.212 -11.430 15.288 1.00 94.50 190 LYS A CA 1
ATOM 1491 C C . LYS A 1 190 ? -3.959 -10.986 16.728 1.00 94.50 190 LYS A C 1
ATOM 1493 O O . LYS A 1 190 ? -3.379 -9.932 16.974 1.00 94.50 190 LYS A O 1
ATOM 1498 N N . THR A 1 191 ? -4.333 -11.824 17.688 1.00 95.00 191 THR A N 1
ATOM 1499 C CA . THR A 1 191 ? -4.262 -11.504 19.126 1.00 95.00 191 THR A CA 1
ATOM 1500 C C . THR A 1 191 ? -3.174 -12.266 19.875 1.00 95.00 191 THR A C 1
ATOM 1502 O O . THR A 1 191 ? -2.917 -11.997 21.045 1.00 95.00 191 THR A O 1
ATOM 1505 N N . ALA A 1 192 ? -2.493 -13.206 19.217 1.00 94.56 192 ALA A N 1
ATOM 1506 C CA . ALA A 1 192 ? -1.336 -13.895 19.782 1.00 94.56 192 ALA A CA 1
ATOM 1507 C C . ALA A 1 192 ? -0.037 -13.089 19.596 1.00 94.56 192 ALA A C 1
ATOM 1509 O O . ALA A 1 192 ? 0.079 -12.264 18.691 1.00 94.56 192 ALA A O 1
ATOM 1510 N N . HIS A 1 193 ? 0.973 -13.357 20.427 1.00 93.12 193 HIS A N 1
ATOM 1511 C CA . HIS A 1 193 ? 2.322 -12.806 20.237 1.00 93.12 193 HIS A CA 1
ATOM 1512 C C . HIS A 1 193 ? 2.910 -13.247 18.875 1.00 93.12 193 HIS A C 1
ATOM 1514 O O . HIS A 1 193 ? 2.689 -14.395 18.480 1.00 93.12 193 HIS A O 1
ATOM 1520 N N . PRO A 1 194 ? 3.645 -12.378 18.148 1.00 93.19 194 PRO A N 1
ATOM 1521 C CA . PRO A 1 194 ? 4.033 -11.004 18.500 1.00 93.19 194 PRO A CA 1
ATOM 1522 C C . PRO A 1 194 ? 2.973 -9.938 18.186 1.00 93.19 194 PRO A C 1
ATOM 1524 O O . PRO A 1 194 ? 3.106 -8.812 18.656 1.00 93.19 194 PRO A O 1
ATOM 1527 N N . PHE A 1 195 ? 1.915 -10.286 17.454 1.00 94.62 195 PHE A N 1
ATOM 1528 C CA . PHE A 1 195 ? 0.873 -9.366 16.980 1.00 94.62 195 PHE A CA 1
ATOM 1529 C C . PHE A 1 195 ? 0.126 -8.654 18.114 1.00 94.62 195 PHE A C 1
ATOM 1531 O O . PHE A 1 195 ? -0.233 -7.489 17.986 1.00 94.62 195 PHE A O 1
ATOM 1538 N N . SER A 1 196 ? -0.018 -9.294 19.276 1.00 95.19 196 SER A N 1
ATOM 1539 C CA . SER A 1 196 ? -0.576 -8.647 20.471 1.00 95.19 196 SER A CA 1
ATOM 1540 C C . SER A 1 196 ? 0.159 -7.367 20.888 1.00 95.19 196 SER A C 1
ATOM 1542 O O . SER A 1 196 ? -0.460 -6.476 21.462 1.00 95.19 196 SER A O 1
ATOM 1544 N N . LYS A 1 197 ? 1.456 -7.230 20.571 1.00 96.81 197 LYS A N 1
ATOM 1545 C CA . LYS A 1 197 ? 2.248 -6.022 20.863 1.00 96.81 197 LYS A CA 1
ATOM 1546 C C . LYS A 1 197 ? 1.845 -4.806 20.029 1.00 96.81 197 LYS A C 1
ATOM 1548 O O . LYS A 1 197 ? 2.310 -3.706 20.308 1.00 96.81 197 LYS A O 1
ATOM 1553 N N . TRP A 1 198 ? 1.032 -4.990 18.991 1.00 96.25 198 TRP A N 1
ATOM 1554 C CA . TRP A 1 198 ? 0.535 -3.873 18.198 1.00 96.25 198 TRP A CA 1
ATOM 1555 C C . TRP A 1 198 ? -0.477 -3.048 18.986 1.00 96.25 198 TRP A C 1
ATOM 1557 O O . TRP A 1 198 ? -0.598 -1.867 18.700 1.00 96.25 198 TRP A O 1
ATOM 1567 N N . ASP A 1 199 ? -1.133 -3.643 19.992 1.00 97.06 199 ASP A N 1
ATOM 1568 C CA . ASP A 1 199 ? -2.052 -2.978 20.921 1.00 97.06 199 ASP A CA 1
ATOM 1569 C C . ASP A 1 199 ? -3.075 -2.073 20.210 1.00 97.06 199 ASP A C 1
ATOM 1571 O O . ASP A 1 199 ? -3.121 -0.859 20.380 1.00 97.06 199 ASP A O 1
ATOM 1575 N N . ILE A 1 200 ? -3.892 -2.712 19.364 1.00 98.00 200 ILE A N 1
ATOM 1576 C CA . ILE A 1 200 ? -4.922 -2.060 18.538 1.00 98.00 200 ILE A CA 1
ATOM 1577 C C . ILE A 1 200 ? -5.898 -1.240 19.393 1.00 98.00 200 ILE A C 1
ATOM 1579 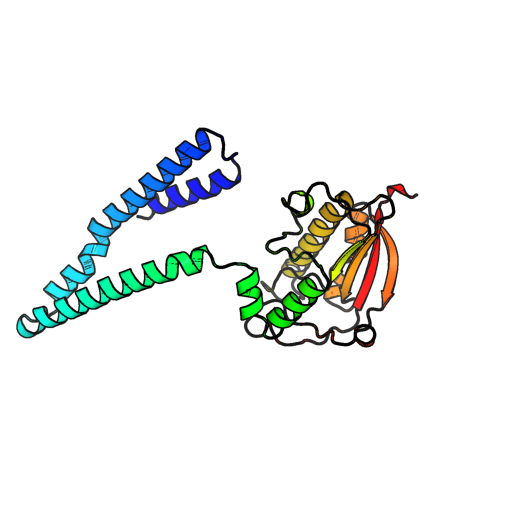O O . ILE A 1 200 ? -6.337 -0.176 18.970 1.00 98.00 200 ILE A O 1
ATOM 1583 N N . LYS A 1 201 ? -6.217 -1.719 20.602 1.00 98.00 201 LYS A N 1
ATOM 1584 C CA . LYS A 1 201 ? -7.106 -1.019 21.537 1.00 98.00 201 LYS A CA 1
ATOM 1585 C C . LYS A 1 201 ? -6.482 0.286 22.024 1.00 98.00 201 LYS A C 1
ATOM 1587 O O . LYS A 1 201 ? -7.140 1.314 21.938 1.00 98.00 201 LYS A O 1
ATOM 1592 N N . GLY A 1 202 ? -5.221 0.242 22.464 1.00 97.56 202 GLY A N 1
ATOM 1593 C CA . GLY A 1 202 ? -4.492 1.440 22.875 1.00 97.56 202 GLY A CA 1
ATOM 1594 C C . GLY A 1 202 ? -4.353 2.453 21.739 1.00 97.56 202 GLY A C 1
ATOM 1595 O O . GLY A 1 202 ? -4.602 3.633 21.946 1.00 97.56 202 GLY A O 1
ATOM 1596 N N . LEU A 1 203 ? -4.061 1.997 20.514 1.00 98.06 203 LEU A N 1
ATOM 1597 C CA . LEU A 1 203 ? -4.000 2.883 19.342 1.00 98.06 203 LEU A CA 1
ATOM 1598 C C . LEU A 1 203 ? -5.340 3.572 19.048 1.00 98.06 203 LEU A C 1
ATOM 1600 O O . LEU A 1 203 ? -5.360 4.746 18.698 1.00 98.06 203 LEU A O 1
ATOM 1604 N N . ALA A 1 204 ? -6.462 2.863 19.182 1.00 97.56 204 ALA A N 1
ATOM 1605 C CA . ALA A 1 204 ? -7.782 3.460 18.999 1.00 97.56 204 ALA A CA 1
ATOM 1606 C C . ALA A 1 204 ? -8.108 4.486 20.093 1.00 97.56 204 ALA A C 1
ATOM 1608 O O . ALA A 1 204 ? -8.614 5.564 19.785 1.00 97.56 204 ALA A O 1
ATOM 1609 N N . GLU A 1 205 ? -7.767 4.187 21.348 1.00 96.81 205 GLU A N 1
ATOM 1610 C CA . GLU A 1 205 ? -7.938 5.115 22.469 1.00 96.81 205 GLU A CA 1
ATOM 1611 C C . GLU A 1 205 ? -7.103 6.395 22.282 1.00 96.81 205 GLU A C 1
ATOM 1613 O O . GLU A 1 205 ? -7.621 7.495 22.468 1.00 96.81 205 GLU A O 1
ATOM 1618 N N . GLU A 1 206 ? -5.850 6.268 21.828 1.00 96.25 206 GLU A N 1
ATOM 1619 C CA . GLU A 1 206 ? -4.972 7.398 21.477 1.00 96.25 206 GLU A CA 1
ATOM 1620 C C . GLU A 1 206 ? -5.590 8.302 20.390 1.00 96.25 206 GLU A C 1
ATOM 1622 O O . GLU A 1 206 ? -5.423 9.522 20.432 1.00 96.25 206 GLU A O 1
ATOM 1627 N N . GLU A 1 207 ? -6.354 7.728 19.455 1.00 95.50 207 GLU A N 1
ATOM 1628 C CA . GLU A 1 207 ? -7.049 8.464 18.391 1.00 95.50 207 GLU A CA 1
ATOM 1629 C C . GLU A 1 207 ? -8.418 9.036 18.800 1.00 95.50 207 GLU A C 1
ATOM 1631 O O . GLU A 1 207 ? -9.051 9.732 17.994 1.00 95.50 207 GLU A O 1
ATOM 1636 N N . GLY A 1 208 ? -8.864 8.794 20.039 1.00 94.38 208 GLY A N 1
ATOM 1637 C CA . GLY A 1 208 ? -10.154 9.248 20.567 1.00 94.38 208 GLY A CA 1
ATOM 1638 C C . GLY A 1 208 ? -11.341 8.366 20.166 1.00 94.38 208 GLY A C 1
ATOM 1639 O O . GLY A 1 208 ? -12.463 8.860 20.050 1.00 94.38 208 GLY A O 1
ATOM 1640 N N . LEU A 1 209 ? -11.103 7.078 19.917 1.00 96.00 209 LEU A N 1
ATOM 1641 C CA . LEU A 1 209 ? -12.131 6.084 19.610 1.00 96.00 209 LEU A CA 1
ATOM 1642 C C . LEU A 1 209 ? -12.396 5.178 20.816 1.00 96.00 209 LEU A C 1
ATOM 1644 O O . LEU A 1 209 ? -11.492 4.844 21.582 1.00 96.00 209 LEU A O 1
ATOM 1648 N N . ILE A 1 210 ? -13.642 4.732 20.961 1.00 95.75 210 ILE A N 1
ATOM 1649 C CA . ILE A 1 210 ? -14.069 3.837 22.042 1.00 95.75 210 ILE A CA 1
ATOM 1650 C C . ILE A 1 210 ? -14.287 2.439 21.479 1.00 95.75 210 ILE A C 1
ATOM 1652 O O . ILE A 1 210 ? -14.968 2.274 20.469 1.00 95.75 210 ILE A O 1
ATOM 1656 N N . LEU A 1 211 ? -13.758 1.420 22.160 1.00 97.38 211 LEU A N 1
ATOM 1657 C CA . LEU A 1 211 ? -14.067 0.023 21.863 1.00 97.38 211 LEU A CA 1
ATOM 1658 C C . LEU A 1 211 ? -15.505 -0.304 22.293 1.00 97.38 211 LEU A C 1
ATOM 1660 O O . LEU A 1 211 ? -15.809 -0.299 23.485 1.00 97.38 211 LEU A O 1
ATOM 1664 N N . ILE A 1 212 ? -16.361 -0.638 21.329 1.00 95.88 212 ILE A N 1
ATOM 1665 C CA . ILE A 1 212 ? -17.736 -1.093 21.573 1.00 95.88 212 ILE A CA 1
ATOM 1666 C C . ILE A 1 212 ? -17.744 -2.589 21.879 1.00 95.88 212 ILE A C 1
ATOM 1668 O O . ILE A 1 212 ? -18.365 -3.043 22.838 1.00 95.88 212 ILE A O 1
ATOM 1672 N N . GLU A 1 213 ? -17.059 -3.366 21.042 1.00 96.69 213 GLU A N 1
ATOM 1673 C CA . GLU A 1 213 ? -17.128 -4.821 21.067 1.00 96.69 213 GLU A CA 1
ATOM 1674 C C . GLU A 1 213 ? -15.820 -5.432 20.553 1.00 96.69 213 GLU A C 1
ATOM 1676 O O . GLU A 1 213 ? -15.179 -4.913 19.636 1.00 96.69 213 GLU A O 1
ATOM 1681 N N . GLU A 1 214 ? -15.434 -6.569 21.128 1.00 97.44 214 GLU A N 1
ATOM 1682 C CA . GLU A 1 214 ? -14.426 -7.465 20.569 1.00 97.44 214 GLU A CA 1
ATOM 1683 C C . GLU A 1 214 ? -15.083 -8.818 20.298 1.00 97.44 214 GLU A C 1
ATOM 1685 O O . GLU A 1 214 ? -15.612 -9.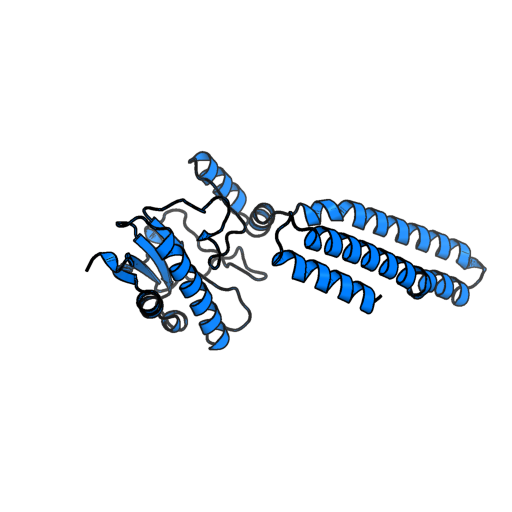448 21.214 1.00 97.44 214 GLU A O 1
ATOM 1690 N N . VAL A 1 215 ? -15.036 -9.261 19.044 1.00 96.25 215 VAL A N 1
ATOM 1691 C CA . VAL A 1 215 ? -15.628 -10.527 18.601 1.00 96.25 215 VAL A CA 1
ATOM 1692 C C . VAL A 1 215 ? -14.526 -11.454 18.111 1.00 96.25 215 VAL A C 1
ATOM 1694 O O . VAL A 1 215 ? -13.677 -11.044 17.321 1.00 96.25 215 VAL A O 1
ATOM 1697 N N . ASP A 1 216 ? -14.549 -12.717 18.534 1.00 95.56 216 ASP A N 1
ATOM 1698 C CA . ASP A 1 216 ? -13.609 -13.721 18.033 1.00 95.56 216 ASP A CA 1
ATOM 1699 C C . ASP A 1 216 ? -13.757 -13.894 16.512 1.00 95.56 216 ASP A C 1
ATOM 1701 O O . ASP A 1 216 ? -14.834 -14.214 15.998 1.00 95.56 216 ASP A O 1
ATOM 1705 N N . PHE A 1 217 ? -12.655 -13.738 15.775 1.00 92.12 217 PHE A N 1
ATOM 1706 C CA . PHE A 1 217 ? -12.641 -13.975 14.337 1.00 92.12 217 PHE A CA 1
ATOM 1707 C C . PHE A 1 217 ? -12.495 -15.473 14.064 1.00 92.12 217 PHE A C 1
ATOM 1709 O O . PHE A 1 217 ? -11.464 -16.086 14.363 1.00 92.12 217 PHE A O 1
ATOM 1716 N N . GLN A 1 218 ? -13.513 -16.063 13.436 1.00 88.44 218 GLN A N 1
ATOM 1717 C CA . GLN A 1 218 ? -13.487 -17.454 12.997 1.00 88.44 218 GLN A CA 1
ATOM 1718 C C . GLN A 1 218 ? -13.623 -17.544 11.481 1.00 88.44 218 GLN A C 1
ATOM 1720 O O . GLN A 1 218 ? -14.659 -17.212 10.912 1.00 88.44 218 GLN A O 1
ATOM 1725 N N . GLN A 1 219 ? -12.589 -18.077 10.825 1.00 86.50 219 GLN A N 1
ATOM 1726 C CA . GLN A 1 219 ? -12.582 -18.298 9.375 1.00 86.50 219 GLN A CA 1
ATOM 1727 C C . GLN A 1 219 ? -13.767 -19.156 8.897 1.00 86.50 219 GLN A C 1
ATOM 1729 O O . GLN A 1 219 ? -14.263 -18.952 7.794 1.00 86.50 219 GLN A O 1
ATOM 1734 N N . SER A 1 220 ? -14.264 -20.078 9.726 1.00 88.50 220 SER A N 1
ATOM 1735 C CA . SER A 1 220 ? -15.425 -20.923 9.412 1.00 88.50 220 SER A CA 1
ATOM 1736 C C . SER A 1 220 ? -16.725 -20.150 9.181 1.00 88.50 220 SER A C 1
ATOM 1738 O O . SER A 1 220 ? -17.630 -20.691 8.553 1.00 88.50 220 SER A O 1
ATOM 1740 N N . PHE A 1 221 ? -16.834 -18.910 9.668 1.00 89.69 221 PHE A N 1
ATOM 1741 C CA . PHE A 1 221 ? -18.004 -18.058 9.434 1.00 89.69 221 PHE A CA 1
ATOM 1742 C C . PHE A 1 221 ? -18.003 -17.386 8.059 1.00 89.69 221 PHE A C 1
ATOM 1744 O O . PHE A 1 221 ? -19.009 -16.796 7.677 1.00 89.69 221 PHE A O 1
ATOM 1751 N N . TYR A 1 222 ? -16.919 -17.526 7.294 1.00 88.88 222 TYR A N 1
ATOM 1752 C CA . TYR A 1 222 ? -16.755 -16.910 5.981 1.00 88.88 222 TYR A CA 1
ATOM 1753 C C . TYR A 1 222 ? -16.487 -17.994 4.924 1.00 88.88 222 TYR A C 1
ATOM 1755 O O . TYR A 1 222 ? -15.332 -18.244 4.564 1.00 88.88 222 TYR A O 1
ATOM 1763 N N . PRO A 1 223 ? -17.529 -18.693 4.431 1.00 89.00 223 PRO A N 1
ATOM 1764 C CA . PRO A 1 223 ? -17.373 -19.693 3.380 1.00 89.00 223 PRO A CA 1
ATOM 1765 C C . PRO A 1 223 ? -16.662 -19.108 2.154 1.00 89.00 223 PRO A C 1
ATOM 1767 O O . PRO A 1 223 ? -17.010 -18.031 1.685 1.00 89.00 223 PRO A O 1
ATOM 1770 N N . GLY A 1 224 ? -15.652 -19.813 1.642 1.00 85.56 224 GLY A N 1
ATOM 1771 C CA . GLY A 1 224 ? -14.839 -19.349 0.510 1.00 85.56 224 GLY A CA 1
ATOM 1772 C C . GLY A 1 224 ? -13.669 -18.431 0.886 1.00 85.56 224 GLY A C 1
ATOM 1773 O O . GLY A 1 224 ? -12.768 -18.245 0.071 1.00 85.56 224 GLY A O 1
ATOM 1774 N N . TYR A 1 225 ? -13.601 -17.924 2.122 1.00 87.81 225 TYR A N 1
ATOM 1775 C CA . TYR A 1 225 ? -12.478 -17.099 2.562 1.00 87.81 225 TYR A CA 1
ATOM 1776 C C . TYR A 1 225 ? -11.196 -17.925 2.739 1.00 87.81 225 TYR A C 1
ATOM 1778 O O . TYR A 1 225 ? -11.122 -18.866 3.539 1.00 87.81 225 TYR A O 1
ATOM 1786 N N . SER A 1 226 ? -10.143 -17.513 2.036 1.00 87.19 226 SER A N 1
ATOM 1787 C CA . SER A 1 226 ? -8.782 -18.011 2.214 1.00 87.19 226 SER A CA 1
ATOM 1788 C C . SER A 1 226 ? -7.829 -16.827 2.283 1.00 87.19 226 SER A C 1
ATOM 1790 O O . SER A 1 226 ? -7.689 -16.071 1.325 1.00 87.19 226 SER A O 1
ATOM 1792 N N . ASN A 1 227 ? -7.171 -16.652 3.424 1.00 88.50 227 ASN A N 1
ATOM 1793 C CA . ASN A 1 227 ? -6.191 -15.590 3.596 1.00 88.50 227 ASN A CA 1
ATOM 1794 C C . ASN A 1 227 ? -4.951 -15.848 2.727 1.00 88.50 227 ASN A C 1
ATOM 1796 O O . ASN A 1 227 ? -4.509 -16.992 2.591 1.00 88.50 227 ASN A O 1
ATOM 1800 N N . LYS A 1 228 ? -4.375 -14.769 2.192 1.00 88.62 228 LYS A N 1
ATOM 1801 C CA . LYS A 1 228 ? -3.212 -14.760 1.295 1.00 88.62 228 LYS A CA 1
ATOM 1802 C C . LYS A 1 228 ? -2.121 -13.856 1.857 1.00 88.62 228 LYS A C 1
ATOM 1804 O O . LYS A 1 228 ? -2.421 -12.885 2.548 1.00 88.62 228 LYS A O 1
ATOM 1809 N N . ARG A 1 229 ? -0.852 -14.183 1.621 1.00 84.44 229 ARG A N 1
ATOM 1810 C CA . ARG A 1 229 ? 0.281 -13.360 2.070 1.00 84.44 229 ARG A CA 1
ATOM 1811 C C . ARG A 1 229 ? 0.344 -12.070 1.241 1.00 84.44 229 ARG A C 1
ATOM 1813 O O . ARG A 1 229 ? 0.318 -12.099 0.025 1.00 84.44 229 ARG A O 1
ATOM 1820 N N . GLY A 1 230 ? 0.503 -10.922 1.890 1.00 74.62 230 GLY A N 1
ATOM 1821 C CA . GLY A 1 230 ? 0.482 -9.635 1.180 1.00 74.62 230 GLY A CA 1
ATOM 1822 C C . GLY A 1 230 ? 1.740 -9.300 0.365 1.00 74.62 230 GLY A C 1
ATOM 1823 O O . GLY A 1 230 ? 1.749 -8.312 -0.358 1.00 74.62 230 GLY A O 1
ATOM 1824 N N . SER A 1 231 ? 2.844 -10.040 0.534 1.00 72.12 231 SER A N 1
ATOM 1825 C CA . SER A 1 231 ? 4.157 -9.651 -0.002 1.00 72.12 231 SER A CA 1
ATOM 1826 C C . SER A 1 231 ? 5.142 -10.831 -0.069 1.00 72.12 231 SER A C 1
ATOM 1828 O O . SER A 1 231 ? 4.951 -11.859 0.588 1.00 72.12 231 SER A O 1
ATOM 1830 N N . GLY A 1 232 ? 6.212 -10.667 -0.855 1.00 74.94 232 GLY A N 1
ATOM 1831 C CA . GLY A 1 232 ? 7.291 -11.639 -1.055 1.00 74.94 232 GLY A CA 1
ATOM 1832 C C . GLY A 1 232 ? 7.007 -12.689 -2.136 1.00 74.94 232 GLY A C 1
ATOM 1833 O O . GLY A 1 232 ? 5.940 -12.720 -2.740 1.00 74.94 232 GLY A O 1
ATOM 1834 N N . LEU A 1 233 ? 7.967 -13.599 -2.354 1.00 75.88 233 LEU A N 1
ATOM 1835 C CA . LEU A 1 233 ? 7.892 -14.665 -3.375 1.00 75.88 233 LEU A CA 1
ATOM 1836 C C . LEU A 1 233 ? 6.723 -15.652 -3.175 1.00 75.88 233 LEU A C 1
ATOM 1838 O O . LEU A 1 233 ? 6.429 -16.446 -4.061 1.00 75.88 233 LEU A O 1
ATOM 1842 N N . GLN A 1 234 ? 6.089 -15.637 -2.000 1.00 81.56 234 GLN A N 1
ATOM 1843 C CA . GLN A 1 234 ? 4.987 -16.523 -1.616 1.00 81.56 234 GLN A CA 1
ATOM 1844 C C . GLN A 1 234 ? 3.678 -15.757 -1.364 1.00 81.56 234 GLN A C 1
ATOM 1846 O O . GLN A 1 234 ? 2.823 -16.258 -0.643 1.00 81.56 234 GLN A O 1
ATOM 1851 N N . CYS A 1 235 ? 3.522 -14.550 -1.910 1.00 80.38 235 CYS A N 1
ATOM 1852 C CA . CYS A 1 235 ? 2.331 -13.706 -1.748 1.00 80.38 235 CYS A CA 1
ATOM 1853 C C . CYS A 1 235 ? 0.998 -14.467 -1.962 1.00 80.38 235 CYS A C 1
ATOM 1855 O O . CYS A 1 235 ? 0.148 -14.498 -1.079 1.00 80.38 235 CYS A O 1
ATOM 1857 N N . ASP A 1 236 ? 0.829 -15.240 -3.035 1.00 87.25 236 ASP A N 1
ATOM 1858 C CA . ASP A 1 236 ? -0.438 -15.970 -3.254 1.00 87.25 236 ASP A CA 1
ATOM 1859 C C . ASP A 1 236 ? -0.633 -17.244 -2.393 1.00 87.25 236 ASP A C 1
ATOM 1861 O O . ASP A 1 236 ? -1.614 -17.986 -2.531 1.00 87.25 236 ASP A O 1
ATOM 1865 N N . GLN A 1 237 ? 0.288 -17.543 -1.476 1.00 88.75 237 GLN A N 1
ATOM 1866 C CA . GLN A 1 237 ? 0.136 -18.673 -0.561 1.00 88.75 237 GLN A CA 1
ATOM 1867 C C . GLN A 1 237 ? -0.669 -18.287 0.678 1.00 88.75 237 GLN A C 1
ATOM 1869 O O . GLN A 1 237 ? -0.596 -17.165 1.179 1.00 88.75 237 GLN A O 1
ATOM 1874 N N . SER A 1 238 ? -1.403 -19.259 1.217 1.00 89.31 238 SER A N 1
ATOM 1875 C CA . SER A 1 238 ? -2.092 -19.090 2.492 1.00 89.31 238 SER A CA 1
ATOM 1876 C C . SER A 1 238 ? -1.133 -19.200 3.684 1.00 89.31 238 SER A C 1
ATOM 1878 O O . SER A 1 238 ? 0.017 -19.637 3.567 1.00 89.31 238 SER A O 1
ATOM 1880 N N . PHE A 1 239 ? -1.597 -18.774 4.856 1.00 84.88 239 PHE A N 1
ATOM 1881 C CA . PHE A 1 239 ? -0.859 -18.875 6.112 1.00 84.88 239 PHE A CA 1
ATOM 1882 C C . PHE A 1 239 ? -1.796 -19.195 7.287 1.00 84.88 239 PHE A C 1
ATOM 1884 O O . PHE A 1 239 ? -2.976 -18.866 7.240 1.00 84.88 239 PHE A O 1
ATOM 1891 N N . PRO A 1 240 ? -1.309 -19.783 8.388 1.00 85.88 240 PRO A N 1
ATOM 1892 C CA . PRO A 1 240 ? -2.134 -19.959 9.580 1.00 85.88 240 PRO A CA 1
ATOM 1893 C C . PRO A 1 240 ? -2.507 -18.604 10.199 1.00 85.88 240 PRO A C 1
ATOM 1895 O O . PRO A 1 240 ? -1.630 -17.850 10.631 1.00 85.88 240 PRO A O 1
ATOM 1898 N N . ILE A 1 241 ? -3.803 -18.284 10.249 1.00 84.56 241 ILE A N 1
ATOM 1899 C CA . ILE A 1 241 ? -4.296 -17.030 10.846 1.00 84.56 241 ILE A CA 1
ATOM 1900 C C . ILE A 1 241 ? -4.010 -17.004 12.356 1.00 84.56 241 ILE A C 1
ATOM 1902 O O . ILE A 1 241 ? -3.538 -15.994 12.872 1.00 84.56 241 ILE A O 1
ATOM 1906 N N . GLY A 1 242 ? -4.193 -18.135 13.044 1.00 89.12 242 GLY A N 1
ATOM 1907 C CA . GLY A 1 242 ? -4.064 -18.214 14.501 1.00 89.12 242 GLY A CA 1
ATOM 1908 C C . GLY A 1 242 ? -5.223 -17.519 15.222 1.00 89.12 242 GLY A C 1
ATOM 1909 O O . GLY A 1 242 ? -6.247 -17.214 14.613 1.00 89.12 242 GLY A O 1
ATOM 1910 N N . LYS A 1 243 ? -5.075 -17.276 16.530 1.00 93.75 243 LYS A N 1
ATOM 1911 C CA . LYS A 1 243 ? -6.082 -16.534 17.306 1.00 93.75 243 LYS A CA 1
ATOM 1912 C C . LYS A 1 243 ? -6.166 -15.095 16.806 1.00 93.75 243 LYS A C 1
ATOM 1914 O O . LYS A 1 243 ? -5.141 -14.414 16.747 1.00 93.75 243 LYS A O 1
ATOM 1919 N N . SER A 1 244 ? -7.369 -14.668 16.442 1.00 95.06 244 SER A N 1
ATOM 1920 C CA . SER A 1 244 ? -7.660 -13.336 15.916 1.00 95.06 244 SER A CA 1
ATOM 1921 C C . SER A 1 244 ? -9.018 -12.870 16.419 1.00 95.06 244 SER A C 1
ATOM 1923 O O . SER A 1 244 ? -9.891 -13.700 16.666 1.00 95.06 244 SER A O 1
ATOM 1925 N N . SER A 1 245 ? -9.187 -11.559 16.518 1.00 96.94 245 SER A N 1
ATOM 1926 C CA . SER A 1 245 ? -10.437 -10.909 16.907 1.00 96.94 245 SER A CA 1
ATOM 1927 C C . SER A 1 245 ? -10.737 -9.765 15.945 1.00 96.94 245 SER A C 1
ATOM 1929 O O . SER A 1 245 ? -9.819 -9.185 15.360 1.00 96.94 245 SER A O 1
ATOM 1931 N N . THR A 1 246 ? -12.011 -9.425 15.807 1.00 97.19 246 THR A N 1
ATOM 1932 C CA . THR A 1 246 ? -12.474 -8.182 15.195 1.00 97.19 246 THR A CA 1
ATOM 1933 C C . THR A 1 246 ? -12.835 -7.205 16.306 1.00 97.19 246 THR A C 1
ATOM 1935 O O . THR A 1 246 ? -13.708 -7.478 17.129 1.00 97.19 246 THR A O 1
ATOM 1938 N N . PHE A 1 247 ? -12.138 -6.074 16.337 1.00 98.12 247 PHE A N 1
ATOM 1939 C CA . PHE A 1 247 ? -12.387 -4.967 17.254 1.00 98.12 247 PHE A CA 1
ATOM 1940 C C . PHE A 1 247 ? -13.296 -3.953 16.569 1.00 98.12 247 PHE A C 1
ATOM 1942 O O . PHE A 1 247 ? -12.989 -3.536 15.452 1.00 98.12 247 PHE A O 1
ATOM 1949 N N . LYS A 1 248 ? -14.389 -3.561 17.226 1.00 98.00 248 LYS A N 1
ATOM 1950 C CA . LYS A 1 248 ? -15.332 -2.556 16.727 1.00 98.00 248 LYS A CA 1
ATOM 1951 C C . LYS A 1 248 ? -15.226 -1.288 17.552 1.00 98.00 248 LYS A C 1
ATOM 1953 O O . LYS A 1 248 ? -15.341 -1.334 18.779 1.00 98.00 248 LYS A O 1
ATOM 1958 N N . PHE A 1 249 ? -15.029 -0.170 16.875 1.00 97.69 249 PHE A N 1
ATOM 1959 C CA . PHE A 1 249 ? -14.830 1.135 17.481 1.00 97.69 249 PHE A CA 1
ATOM 1960 C C . PHE A 1 249 ? -15.877 2.135 17.002 1.00 97.69 249 PHE A C 1
ATOM 1962 O O . PHE A 1 249 ? -16.338 2.044 15.867 1.00 97.69 249 PHE A O 1
ATOM 1969 N N . SER A 1 250 ? -16.201 3.117 17.839 1.00 95.31 250 SER A N 1
ATOM 1970 C CA . SER A 1 250 ? -17.001 4.283 17.450 1.00 95.31 250 SER A CA 1
ATOM 1971 C C . SER A 1 250 ? -16.419 5.571 18.034 1.00 95.31 250 SER A C 1
ATOM 1973 O O . SER A 1 250 ? -15.518 5.546 18.879 1.00 95.31 250 SER A O 1
ATOM 1975 N N . SER A 1 251 ? -16.904 6.703 17.529 1.00 88.69 251 SER A N 1
ATOM 1976 C CA . SER A 1 251 ? -16.471 8.039 17.921 1.00 88.69 251 SER A CA 1
ATOM 1977 C C . SER A 1 251 ? -16.872 8.359 19.361 1.00 88.69 251 SER A C 1
ATOM 1979 O O . SER A 1 251 ? -17.990 8.090 19.796 1.00 88.69 251 SER A O 1
ATOM 1981 N N . MET A 1 252 ? -15.970 9.009 20.100 1.00 71.88 252 MET A N 1
ATOM 1982 C CA . MET A 1 252 ? -16.188 9.408 21.496 1.00 71.88 252 MET A CA 1
ATOM 1983 C C . MET A 1 252 ? -17.279 10.472 21.691 1.00 71.88 252 MET A C 1
ATOM 1985 O O . MET A 1 252 ? -17.669 10.744 22.819 1.00 71.88 252 MET A O 1
ATOM 1989 N N . SER A 1 253 ? -17.838 11.022 20.611 1.00 61.84 253 SER A N 1
ATOM 1990 C CA . SER A 1 253 ? -18.970 11.964 20.644 1.00 61.84 253 SER A CA 1
ATOM 1991 C C . SER A 1 253 ? -20.289 11.382 21.206 1.00 61.84 253 SER A C 1
ATOM 1993 O O . SER A 1 253 ? -21.294 12.089 21.251 1.00 61.84 253 SER A O 1
ATOM 1995 N N . TYR A 1 254 ? -20.272 10.127 21.673 1.00 52.34 254 TYR A N 1
ATOM 1996 C CA . TYR A 1 254 ? -21.406 9.360 22.203 1.00 52.34 254 TYR A CA 1
ATOM 1997 C C . TYR A 1 254 ? -21.405 9.100 23.718 1.00 52.34 254 TYR A C 1
ATOM 1999 O O . TYR A 1 254 ? -22.332 8.448 24.208 1.00 52.34 254 TYR A O 1
ATOM 2007 N N . LEU A 1 255 ? -20.414 9.589 24.468 1.00 46.62 255 LEU A N 1
ATOM 2008 C CA . LEU A 1 255 ? -20.426 9.579 25.940 1.00 46.62 255 LEU A CA 1
ATOM 2009 C C . LEU A 1 255 ? -20.468 11.006 26.491 1.00 46.62 255 LEU A C 1
ATOM 2011 O O . LEU A 1 255 ? -21.207 11.211 27.480 1.00 46.62 255 LEU A O 1
#

Sequence (255 aa):
MALSLLVVSISFYLKEYISPDSDLYATLSLVSVAGVVVMVIAFSLGLGAMPWIIMSEILPINIKGLAGSFATLANWFFSWLVTLTTNLLLDWSSGESLVLIYGSASSSLTELESLGCTILHEVDVHDMKEHHYLNNNNFDQIIFNLPHAGFTWREIDEVQIQSHRRLVSGFLQNAKEMIYIDGEIHISHKTAHPFSKWDIKGLAEEEGLILIEEVDFQQSFYPGYSNKRGSGLQCDQSFPIGKSSTFKFSSMSYL

Radius of gyration: 26.16 Å; chains: 1; bounding box: 64×50×67 Å

Secondary structure (DSSP, 8-state):
-HHHHHHHHHHHHHHTTS-TTSHHHHHHHHHHHHHHHHHHHHHHHTTTTHHHHHHHHHS-HHHHHHHHHHHHHHHHHHHHHHHHHHHHHHS--HHHHHHHH-TTHHHHHHHHHHTTPPP--S--TTTTTTSTTTTT--EEEEEEES-----SS-TTSHHHHHHHHHHHHHHHHHHTTSEEEEEEEEEEEE-STTGGGG-HHHHHHHTTEEEEEEEE--GGGSTT-----SSSTTTTS-----SEEEEEEEEGGG-

InterPro domains:
  IPR019446 25S rRNA (uridine-N(3))-methyltransferase BMT5-like [PF10354] (94-229)
  IPR036259 MFS transporter superfamily [G3DSA:1.20.1250.20] (1-110)

pLDDT: mean 90.05, std 7.34, range [46.62, 98.31]